Protein AF-A0A0F7GES6-F1 (afdb_monomer_lite)

Secondary structure (DSSP, 8-state):
------GGGTTSSHHHHHHHHHHHHHHHHHHHHHHHHHHHHHHHHHHHHHHHHHHHHHHHHHHHHHHHHHHTT-HHHHS-STTT--TT--SS-SSS-EETTEE-EE----TT--S----EEETTEEE-PEE------SSSPPPPHHHHHHHHHT--EEEEEEEEEEEP-SSS--PEEEEEEEEE-PPTT------EEEEEEPTT-----STT-PPEETTEE--S-PEEEEEEETTEEEEEEEPSS----EEEEEE-

Structure (mmCIF, N/CA/C/O backbone):
data_AF-A0A0F7GES6-F1
#
_entry.id   AF-A0A0F7GES6-F1
#
loop_
_atom_site.group_PDB
_atom_site.id
_atom_site.type_symbol
_atom_site.label_atom_id
_atom_site.label_alt_id
_atom_site.label_comp_id
_atom_site.label_asym_id
_atom_site.label_entity_id
_atom_site.label_seq_id
_atom_site.pdbx_PDB_ins_code
_atom_site.Cartn_x
_atom_site.Cartn_y
_atom_site.Cartn_z
_atom_site.occupancy
_atom_site.B_iso_or_equiv
_atom_site.auth_seq_id
_atom_site.auth_comp_id
_atom_site.auth_asym_id
_atom_site.auth_atom_id
_atom_site.pdbx_PDB_model_num
ATOM 1 N N . MET A 1 1 ? 32.774 53.745 -81.590 1.00 43.47 1 MET A N 1
ATOM 2 C CA . MET A 1 1 ? 33.835 53.408 -80.614 1.00 43.47 1 MET A CA 1
ATOM 3 C C . MET A 1 1 ? 33.497 52.037 -80.022 1.00 43.47 1 MET A C 1
ATOM 5 O O . MET A 1 1 ? 32.553 51.941 -79.252 1.00 43.47 1 MET A O 1
ATOM 9 N N . LYS A 1 2 ? 34.128 50.953 -80.502 1.00 50.88 2 LYS A N 1
ATOM 10 C CA . LYS A 1 2 ? 33.852 49.557 -80.094 1.00 50.88 2 LYS A CA 1
ATOM 11 C C . LYS A 1 2 ? 34.964 49.110 -79.141 1.00 50.88 2 LYS A C 1
ATOM 13 O O . LYS A 1 2 ? 36.100 48.967 -79.581 1.00 50.88 2 LYS A O 1
ATOM 18 N N . TYR A 1 3 ? 34.649 48.900 -77.865 1.00 58.22 3 TYR A N 1
ATOM 19 C CA . TYR A 1 3 ? 35.597 48.338 -76.902 1.00 58.22 3 TYR A CA 1
ATOM 20 C C . TYR A 1 3 ? 35.558 46.808 -76.978 1.00 58.22 3 TYR A C 1
ATOM 22 O O . TYR A 1 3 ? 34.556 46.175 -76.659 1.00 58.22 3 TYR A O 1
ATOM 30 N N . SER A 1 4 ? 36.658 46.227 -77.451 1.00 61.56 4 SER A N 1
ATOM 31 C CA . SER A 1 4 ? 36.921 44.788 -77.447 1.00 61.56 4 SER A CA 1
ATOM 32 C C . SER A 1 4 ? 37.444 44.380 -76.067 1.00 61.56 4 SER A C 1
ATOM 34 O O . SER A 1 4 ? 38.576 44.713 -75.721 1.00 61.56 4 SER A O 1
ATOM 36 N N . LEU A 1 5 ? 36.645 43.653 -75.283 1.00 64.06 5 LEU A N 1
ATOM 37 C CA . LEU A 1 5 ? 37.088 43.050 -74.021 1.00 64.06 5 LEU A CA 1
ATOM 38 C C . LEU A 1 5 ? 37.912 41.767 -74.285 1.00 64.06 5 LEU A C 1
ATOM 40 O O . LEU A 1 5 ? 37.519 40.949 -75.120 1.00 64.06 5 LEU A O 1
ATOM 44 N N . PRO A 1 6 ? 39.049 41.558 -73.593 1.00 62.09 6 PRO A N 1
ATOM 45 C CA . PRO A 1 6 ? 39.957 40.443 -73.859 1.00 62.09 6 PRO A CA 1
ATOM 46 C C . PRO A 1 6 ? 39.450 39.115 -73.262 1.00 62.09 6 PRO A C 1
ATOM 48 O O . PRO A 1 6 ? 39.423 38.917 -72.051 1.00 62.09 6 PRO A O 1
ATOM 51 N N . SER A 1 7 ? 39.143 38.142 -74.124 1.00 60.97 7 SER A N 1
ATOM 52 C CA . SER A 1 7 ? 38.638 36.789 -73.806 1.00 60.97 7 SER A CA 1
ATOM 53 C C . SER A 1 7 ? 39.665 35.820 -73.183 1.00 60.97 7 SER A C 1
ATOM 55 O O . SER A 1 7 ? 39.444 34.609 -73.126 1.00 60.97 7 SER A O 1
ATOM 57 N N . ARG A 1 8 ? 40.808 36.317 -72.693 1.00 56.31 8 ARG A N 1
ATOM 58 C CA . ARG A 1 8 ? 41.919 35.474 -72.202 1.00 56.31 8 ARG A CA 1
ATOM 59 C C . ARG A 1 8 ? 41.854 35.106 -70.714 1.00 56.31 8 ARG A C 1
ATOM 61 O O . ARG A 1 8 ? 42.647 34.277 -70.277 1.00 56.31 8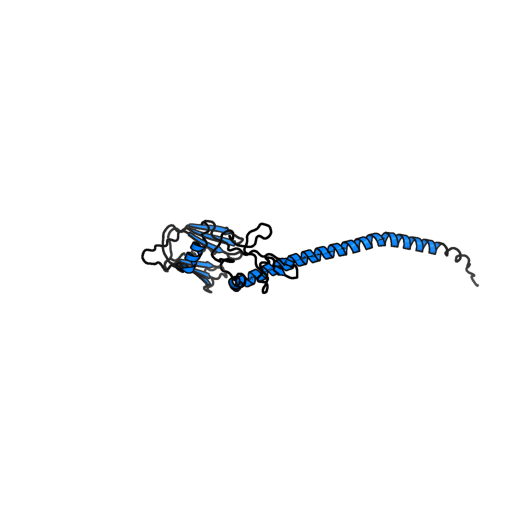 ARG A O 1
ATOM 68 N N . LEU A 1 9 ? 40.896 35.633 -69.950 1.00 56.38 9 LEU A N 1
ATOM 69 C CA . LEU A 1 9 ? 40.743 35.311 -68.520 1.00 56.38 9 LEU A CA 1
ATOM 70 C C . LEU A 1 9 ? 39.970 34.004 -68.237 1.00 56.38 9 LEU A C 1
ATOM 72 O O . LEU A 1 9 ? 40.106 33.444 -67.154 1.00 56.38 9 LEU A O 1
ATOM 76 N N . MET A 1 10 ? 39.232 33.444 -69.204 1.00 56.91 10 MET A N 1
ATOM 77 C CA . MET A 1 10 ? 38.361 32.274 -68.965 1.00 56.91 10 MET A CA 1
ATOM 78 C C . MET A 1 10 ? 39.063 30.902 -69.015 1.00 56.91 10 MET A C 1
ATOM 80 O O . MET A 1 10 ? 38.454 29.889 -68.680 1.00 56.91 10 MET A O 1
ATOM 84 N N . ARG A 1 11 ? 40.342 30.817 -69.415 1.00 56.59 11 ARG A N 1
ATOM 85 C CA . ARG A 1 11 ? 41.015 29.516 -69.643 1.00 56.59 11 ARG A CA 1
ATOM 86 C C . ARG A 1 11 ? 41.810 28.981 -68.439 1.00 56.59 11 ARG A C 1
ATOM 88 O O . ARG A 1 11 ? 42.298 27.858 -68.505 1.00 56.59 11 ARG A O 1
ATOM 95 N N . ARG A 1 12 ? 41.911 29.731 -67.330 1.00 55.62 12 ARG A N 1
ATOM 96 C CA . ARG A 1 12 ? 42.677 29.339 -66.121 1.00 55.62 12 ARG A CA 1
ATOM 97 C C . ARG A 1 12 ? 41.848 28.821 -64.932 1.00 55.62 12 ARG A C 1
ATOM 99 O O . ARG A 1 12 ? 42.436 28.378 -63.956 1.00 55.62 12 ARG A O 1
ATOM 106 N N . GLN A 1 13 ? 40.516 28.798 -65.012 1.00 64.62 13 GLN A N 1
ATOM 107 C CA . GLN A 1 13 ? 39.655 28.408 -63.876 1.00 64.62 13 GLN A CA 1
ATOM 108 C C . GLN A 1 13 ? 39.243 26.923 -63.848 1.00 64.62 13 GLN A C 1
ATOM 110 O O . GLN A 1 13 ? 38.745 26.442 -62.834 1.00 64.62 13 GLN A O 1
ATOM 115 N N . ARG A 1 14 ? 39.486 26.155 -64.921 1.00 63.06 14 ARG A N 1
ATOM 116 C CA . ARG A 1 14 ? 39.028 24.752 -65.009 1.00 63.06 14 ARG A CA 1
ATOM 117 C C . ARG A 1 14 ? 39.727 23.793 -64.032 1.00 63.06 14 ARG A C 1
ATOM 119 O O . ARG A 1 14 ? 39.159 22.758 -63.718 1.00 63.06 14 ARG A O 1
ATOM 126 N N . GLY A 1 15 ? 40.914 24.143 -63.524 1.00 76.06 15 GLY A N 1
ATOM 127 C CA . GLY A 1 15 ? 41.628 23.336 -62.523 1.00 76.06 15 GLY A CA 1
ATOM 128 C C . GLY A 1 15 ? 41.192 23.590 -61.075 1.00 76.06 15 GLY A C 1
ATOM 129 O O . GLY A 1 15 ? 41.232 22.677 -60.258 1.00 76.06 15 GLY A O 1
ATOM 130 N N . GLN A 1 16 ? 40.733 24.805 -60.752 1.00 83.44 16 GLN A N 1
ATOM 131 C CA . GLN A 1 16 ? 40.357 25.163 -59.378 1.00 83.44 16 GLN A CA 1
ATOM 132 C C . GLN A 1 16 ? 39.031 24.525 -58.949 1.00 83.44 16 GLN A C 1
ATOM 134 O O . GLN A 1 16 ? 38.910 24.110 -57.802 1.00 83.44 16 GLN A O 1
ATOM 139 N N . ALA A 1 17 ? 38.080 24.360 -59.874 1.00 86.81 17 ALA A N 1
ATOM 140 C CA . ALA A 1 17 ? 36.797 23.717 -59.582 1.00 86.81 17 ALA A CA 1
ATOM 141 C C . ALA A 1 17 ? 36.959 22.268 -59.083 1.00 86.81 17 ALA A C 1
ATOM 143 O O . ALA A 1 17 ? 36.283 21.864 -58.139 1.00 86.81 17 ALA A O 1
ATOM 144 N N . LEU A 1 18 ? 37.895 21.508 -59.666 1.00 89.00 18 LEU A N 1
ATOM 145 C CA . LEU A 1 18 ? 38.179 20.132 -59.248 1.00 89.00 18 LEU A CA 1
ATOM 146 C C . LEU A 1 18 ? 38.718 20.080 -57.811 1.00 89.00 18 LEU A C 1
ATOM 148 O O . LEU A 1 18 ? 38.286 19.249 -57.017 1.00 89.00 18 LEU A O 1
ATOM 152 N N . ILE A 1 19 ? 39.630 20.995 -57.471 1.00 91.81 19 ILE A N 1
ATOM 153 C CA . ILE A 1 19 ? 40.224 21.079 -56.131 1.00 91.81 19 ILE A CA 1
ATOM 154 C C . ILE A 1 19 ? 39.153 21.453 -55.098 1.00 91.81 19 ILE A C 1
ATOM 156 O O . ILE A 1 19 ? 39.088 20.828 -54.042 1.00 91.81 19 ILE A O 1
ATOM 160 N N . SER A 1 20 ? 38.271 22.410 -55.405 1.00 93.06 20 SER A N 1
ATOM 161 C CA . SER A 1 20 ? 37.169 22.785 -54.511 1.00 93.06 20 SER A CA 1
ATOM 162 C C . SER A 1 20 ? 36.220 21.616 -54.240 1.00 93.06 20 SER A C 1
ATOM 164 O O . SER A 1 20 ? 35.877 21.373 -53.087 1.00 93.06 20 SER A O 1
ATOM 166 N N . ILE A 1 21 ? 35.843 20.852 -55.272 1.00 96.06 21 ILE A N 1
ATOM 167 C CA . ILE A 1 21 ? 34.984 19.667 -55.118 1.00 96.06 21 ILE A CA 1
ATOM 168 C C . ILE A 1 21 ? 35.660 18.615 -54.232 1.00 96.06 21 ILE A C 1
ATOM 170 O O . ILE A 1 21 ? 35.016 18.061 -53.345 1.00 96.06 21 ILE A O 1
ATOM 174 N N . LEU A 1 22 ? 36.960 18.373 -54.422 1.00 96.00 22 LEU A N 1
ATOM 175 C CA . LEU A 1 22 ? 37.705 17.404 -53.618 1.00 96.00 22 LEU A CA 1
ATOM 176 C C . LEU A 1 22 ? 37.731 17.796 -52.132 1.00 96.00 22 LEU A C 1
ATOM 178 O O . LEU A 1 22 ? 37.530 16.945 -51.270 1.00 96.00 22 LEU A O 1
ATOM 182 N N . VAL A 1 23 ? 37.923 19.085 -51.834 1.00 96.62 23 VAL A N 1
ATOM 183 C CA . VAL A 1 23 ? 37.884 19.608 -50.459 1.00 96.62 23 VAL A CA 1
ATOM 184 C C . VAL A 1 23 ? 36.488 19.457 -49.854 1.00 96.62 23 VAL A C 1
ATOM 186 O O . VAL A 1 23 ? 36.374 19.010 -48.716 1.00 96.62 23 VAL A O 1
ATOM 189 N N . PHE A 1 24 ? 35.422 19.754 -50.602 1.00 96.69 24 PHE A N 1
ATOM 190 C CA . PHE A 1 24 ? 34.052 19.548 -50.118 1.00 96.69 24 PHE A CA 1
ATOM 191 C C . PHE A 1 24 ? 33.739 18.075 -49.845 1.00 96.69 24 PHE A C 1
ATOM 193 O O . PHE A 1 24 ? 33.116 17.774 -48.830 1.00 96.69 24 PHE A O 1
ATOM 200 N N . ILE A 1 25 ? 34.204 17.156 -50.694 1.00 97.00 25 ILE A N 1
ATOM 201 C CA . ILE A 1 25 ? 34.055 15.712 -50.464 1.00 97.00 25 ILE A CA 1
ATOM 202 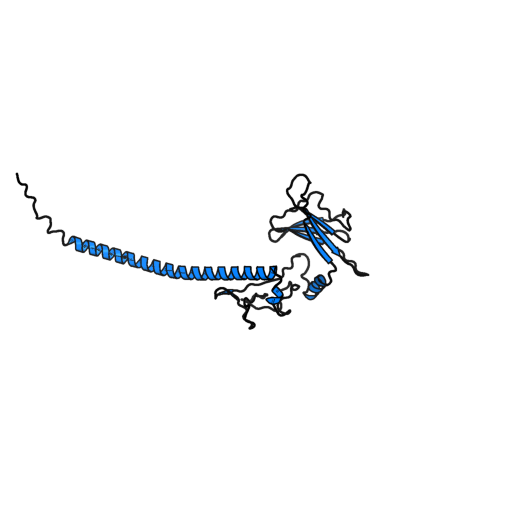C C . ILE A 1 25 ? 34.841 15.283 -49.220 1.00 97.00 25 ILE A C 1
ATOM 204 O O . ILE A 1 25 ? 34.308 14.546 -48.394 1.00 97.00 25 ILE A O 1
ATOM 208 N N . ALA A 1 26 ? 36.074 15.769 -49.049 1.00 96.88 26 ALA A N 1
ATOM 209 C CA . ALA A 1 26 ? 36.892 15.459 -47.878 1.00 96.88 26 ALA A CA 1
ATOM 210 C C . ALA A 1 26 ? 36.239 15.959 -46.579 1.00 96.88 26 ALA A C 1
ATOM 212 O O . ALA A 1 26 ? 36.132 15.204 -45.615 1.00 96.88 26 ALA A O 1
ATOM 213 N N . ILE A 1 27 ? 35.732 17.195 -46.566 1.00 97.56 27 ILE A N 1
ATOM 214 C CA . ILE A 1 27 ? 34.995 17.755 -45.423 1.00 97.56 27 ILE A CA 1
ATOM 215 C C . ILE A 1 27 ? 33.708 16.961 -45.175 1.00 97.56 27 ILE A C 1
ATOM 217 O O . ILE A 1 27 ? 33.417 16.608 -44.035 1.00 97.56 27 ILE A O 1
ATOM 221 N N . GLY A 1 28 ? 32.966 16.628 -46.234 1.00 96.81 28 GLY A N 1
ATOM 222 C CA . GLY A 1 28 ? 31.763 15.805 -46.149 1.00 96.81 28 GLY A CA 1
ATOM 223 C C . GLY A 1 28 ? 32.040 14.449 -45.503 1.00 96.81 28 GLY A C 1
ATOM 224 O O . GLY A 1 28 ? 31.332 14.068 -44.580 1.00 96.81 28 GLY A O 1
ATOM 225 N N . ALA A 1 29 ? 33.106 13.756 -45.910 1.00 96.31 29 ALA A N 1
ATOM 226 C CA . ALA A 1 29 ? 33.500 12.468 -45.335 1.00 96.31 29 ALA A CA 1
ATOM 227 C C . ALA A 1 29 ? 33.924 12.578 -43.857 1.00 96.31 29 ALA A C 1
ATOM 229 O O . ALA A 1 29 ? 33.566 11.721 -43.042 1.00 96.31 29 ALA A O 1
ATOM 230 N N . ILE A 1 30 ? 34.636 13.654 -43.498 1.00 97.38 30 ILE A N 1
ATOM 231 C CA . ILE A 1 30 ? 35.042 13.934 -42.113 1.00 97.38 30 ILE A CA 1
ATOM 232 C C . ILE A 1 30 ? 33.819 14.195 -41.222 1.00 97.38 30 ILE A C 1
ATOM 234 O O . ILE A 1 30 ? 33.806 13.743 -40.081 1.00 97.38 30 ILE A O 1
ATOM 238 N N . ILE A 1 31 ? 32.782 14.873 -41.728 1.00 97.69 31 ILE A N 1
ATOM 239 C CA . ILE A 1 31 ? 31.554 15.177 -40.970 1.00 97.69 31 ILE A CA 1
ATOM 240 C C . ILE A 1 31 ? 30.581 13.987 -40.946 1.00 97.69 31 ILE A C 1
ATOM 242 O O . ILE A 1 31 ? 29.907 13.767 -39.942 1.00 97.69 31 ILE A O 1
ATOM 246 N N . LEU A 1 32 ? 30.508 13.188 -42.015 1.00 96.75 32 LEU A N 1
ATOM 247 C CA . LEU A 1 32 ? 29.562 12.071 -42.116 1.00 96.75 32 LEU A CA 1
ATOM 248 C C . LEU A 1 32 ? 29.807 11.012 -41.032 1.00 96.75 32 LEU A C 1
ATOM 250 O O . LEU A 1 32 ? 28.863 10.491 -40.442 1.00 96.75 32 LEU A O 1
ATOM 254 N N . THR A 1 33 ? 31.077 10.721 -40.750 1.00 95.44 33 THR A N 1
ATOM 255 C CA . THR A 1 33 ? 31.481 9.687 -39.787 1.00 95.44 33 THR A CA 1
ATOM 256 C C . THR A 1 33 ? 30.958 9.957 -38.362 1.00 95.44 33 THR A C 1
ATOM 258 O O . THR A 1 33 ? 30.272 9.092 -37.814 1.00 95.44 33 THR A O 1
ATOM 261 N N . PRO A 1 34 ? 31.195 11.131 -37.736 1.00 95.25 34 PRO A N 1
ATOM 262 C CA . PRO A 1 34 ? 30.644 11.425 -36.414 1.00 95.25 34 PRO A CA 1
ATOM 263 C C . PRO A 1 34 ? 29.112 11.532 -36.409 1.00 95.25 34 PRO A C 1
ATOM 265 O O . PRO A 1 34 ? 28.502 11.149 -35.415 1.00 95.25 34 PRO A O 1
ATOM 268 N N . VAL A 1 35 ? 28.474 11.983 -37.499 1.00 96.88 35 VAL A N 1
ATOM 269 C CA . VAL A 1 35 ? 27.000 12.041 -37.595 1.00 96.88 35 VAL A CA 1
ATOM 270 C C . VAL A 1 35 ? 26.387 10.640 -37.602 1.00 96.88 35 VAL A C 1
ATOM 272 O O . VAL A 1 35 ? 25.435 10.389 -36.867 1.00 96.88 35 VAL A O 1
ATOM 275 N N . LEU A 1 36 ? 26.952 9.705 -38.369 1.00 95.81 36 LEU A N 1
ATOM 276 C CA . LEU A 1 36 ? 26.512 8.305 -38.377 1.00 95.81 36 LEU A CA 1
ATOM 277 C C . LEU A 1 36 ? 26.690 7.647 -37.004 1.00 95.81 36 LEU A C 1
ATOM 279 O O . LEU A 1 36 ? 25.777 6.975 -36.528 1.00 95.81 36 LEU A O 1
ATOM 283 N N . ASN A 1 37 ? 27.819 7.899 -36.333 1.00 94.81 37 ASN A N 1
ATOM 284 C CA . ASN A 1 37 ? 28.048 7.410 -34.970 1.00 94.81 37 ASN A CA 1
ATOM 285 C C . ASN A 1 37 ? 27.044 7.998 -33.966 1.00 94.81 37 ASN A C 1
ATOM 287 O O . ASN A 1 37 ? 26.570 7.289 -33.076 1.00 94.81 37 ASN A O 1
ATOM 291 N N . TYR A 1 38 ? 26.689 9.277 -34.115 1.00 96.31 38 TYR A N 1
ATOM 292 C CA . TYR A 1 38 ? 25.684 9.921 -33.274 1.00 96.31 38 TYR A CA 1
ATOM 293 C C . TYR A 1 38 ? 24.291 9.318 -33.494 1.00 96.31 38 TYR A C 1
ATOM 295 O O . TYR A 1 38 ? 23.613 8.997 -32.520 1.00 96.31 38 TYR A O 1
ATOM 303 N N . ILE A 1 39 ? 23.891 9.077 -34.750 1.00 96.00 39 ILE A N 1
ATOM 304 C CA . ILE A 1 39 ? 22.618 8.414 -35.076 1.00 96.00 39 ILE A CA 1
ATOM 305 C C . ILE A 1 39 ? 22.581 7.004 -34.477 1.00 96.00 39 ILE A C 1
ATOM 307 O O . ILE A 1 39 ? 21.614 6.662 -33.798 1.00 96.00 39 ILE A O 1
ATOM 311 N N . GLY A 1 40 ? 23.644 6.213 -34.652 1.00 93.75 40 GLY A N 1
ATOM 312 C CA . GLY A 1 40 ? 23.732 4.872 -34.068 1.00 93.75 40 GLY A CA 1
ATOM 313 C C . GLY A 1 40 ? 23.581 4.887 -32.545 1.00 93.75 40 GLY A C 1
ATOM 314 O O . GLY A 1 40 ? 22.790 4.129 -31.991 1.00 93.75 40 GLY A O 1
ATOM 315 N N . THR A 1 41 ? 24.259 5.821 -31.873 1.00 93.81 41 THR A N 1
ATOM 316 C CA . THR A 1 41 ? 24.128 5.999 -30.419 1.00 93.81 41 THR A CA 1
ATOM 317 C C . THR A 1 41 ? 22.708 6.419 -30.033 1.00 93.81 41 THR A C 1
ATOM 319 O O . THR A 1 41 ? 22.160 5.886 -29.074 1.00 93.81 41 THR A O 1
ATOM 322 N N . SER A 1 42 ? 22.078 7.327 -30.787 1.00 92.94 42 SER A N 1
ATOM 323 C CA . SER A 1 42 ? 20.715 7.793 -30.500 1.00 92.94 42 SER A CA 1
ATOM 324 C C . SER A 1 42 ? 19.663 6.686 -30.613 1.00 92.94 42 SER A C 1
ATOM 326 O O . SER A 1 42 ? 18.722 6.674 -29.825 1.00 92.94 42 SER A O 1
ATOM 328 N N . LEU A 1 43 ? 19.846 5.728 -31.531 1.00 94.00 43 LEU A N 1
ATOM 329 C CA . LEU A 1 43 ? 18.953 4.577 -31.678 1.00 94.00 43 LEU A CA 1
ATOM 330 C C . LEU A 1 43 ? 19.078 3.614 -30.493 1.00 94.00 43 LEU A C 1
ATOM 332 O O . LEU A 1 43 ? 18.065 3.250 -29.905 1.00 94.00 43 LEU A O 1
ATOM 336 N N . ILE A 1 44 ? 20.311 3.276 -30.096 1.00 92.88 44 ILE A N 1
ATOM 337 C CA . ILE A 1 44 ? 20.570 2.411 -28.931 1.00 92.88 44 ILE A CA 1
ATOM 338 C C . ILE A 1 44 ? 20.017 3.055 -27.656 1.00 92.88 44 ILE A C 1
ATOM 340 O O . ILE A 1 44 ? 19.359 2.408 -26.847 1.00 92.88 44 ILE A O 1
ATOM 344 N N . VAL A 1 45 ? 20.267 4.354 -27.477 1.00 93.94 45 VAL A N 1
ATOM 345 C CA . VAL A 1 45 ? 19.762 5.106 -26.327 1.00 93.94 45 VAL A CA 1
ATOM 346 C C . VAL A 1 45 ? 18.231 5.155 -26.338 1.00 93.94 45 VAL A C 1
ATOM 348 O O . VAL A 1 45 ? 17.620 4.977 -25.287 1.00 93.94 45 VAL A O 1
ATOM 351 N N . GLY A 1 46 ? 17.607 5.340 -27.505 1.00 92.81 46 GLY A N 1
ATOM 352 C CA . GLY A 1 46 ? 16.152 5.320 -27.658 1.00 92.81 46 GLY A CA 1
ATOM 353 C C . GLY A 1 46 ? 15.520 3.997 -27.224 1.00 92.81 46 GLY A C 1
ATOM 354 O O . GLY A 1 46 ? 14.546 4.017 -26.476 1.00 92.81 46 GLY A O 1
ATOM 355 N N . GLU A 1 47 ? 16.104 2.863 -27.617 1.00 92.25 47 GLU A N 1
ATOM 356 C CA . GLU A 1 47 ? 15.630 1.528 -27.226 1.00 92.25 47 GLU A CA 1
ATOM 357 C C . GLU A 1 47 ? 15.713 1.311 -25.707 1.00 92.25 47 GLU A C 1
ATOM 359 O O . GLU A 1 47 ? 14.735 0.900 -25.085 1.00 92.25 47 GLU A O 1
ATOM 364 N N . VAL A 1 48 ? 16.838 1.679 -25.083 1.00 91.56 48 VAL A N 1
ATOM 365 C CA . VAL A 1 48 ? 17.010 1.576 -23.622 1.00 91.56 48 VAL A CA 1
ATOM 366 C C . VAL A 1 48 ? 16.017 2.471 -22.878 1.00 91.56 48 VAL A C 1
ATOM 368 O O . VAL A 1 48 ? 15.470 2.069 -21.850 1.00 91.56 48 VAL A O 1
ATOM 371 N N . PHE A 1 49 ? 15.766 3.684 -23.379 1.00 92.44 49 PHE A N 1
ATOM 372 C CA . PHE A 1 49 ? 14.756 4.560 -22.791 1.00 92.44 49 PHE A CA 1
ATOM 373 C C . PHE A 1 49 ? 13.354 3.981 -22.932 1.00 92.44 49 PHE A C 1
ATOM 375 O O . PHE A 1 49 ? 12.599 4.040 -21.964 1.00 92.44 49 PHE A O 1
ATOM 382 N N . GLN A 1 50 ? 13.009 3.413 -24.088 1.00 88.75 50 GLN A N 1
ATOM 383 C CA . GLN A 1 50 ? 11.709 2.786 -24.295 1.00 88.75 50 GLN A CA 1
ATOM 384 C C . GLN A 1 50 ? 11.519 1.602 -23.345 1.00 88.75 50 GLN A C 1
ATOM 386 O O . GLN A 1 50 ? 10.530 1.568 -22.625 1.00 88.75 50 GLN A O 1
ATOM 391 N N . GLU A 1 51 ? 12.508 0.713 -23.237 1.00 89.44 51 GLU A N 1
ATOM 392 C CA . GLU A 1 51 ? 12.459 -0.416 -22.306 1.00 89.44 51 GLU A CA 1
ATOM 393 C C . GLU A 1 51 ? 12.266 0.041 -20.853 1.00 89.44 51 GLU A C 1
ATOM 395 O O . GLU A 1 51 ? 11.393 -0.466 -20.151 1.00 89.44 51 GLU A O 1
ATOM 400 N N . LYS A 1 52 ? 13.040 1.033 -20.394 1.00 87.94 52 LYS A N 1
ATOM 401 C CA . LYS A 1 52 ? 12.888 1.563 -19.031 1.00 87.94 52 LYS A CA 1
ATOM 402 C C . LYS A 1 52 ? 11.531 2.217 -18.815 1.00 87.94 52 LYS A C 1
ATOM 404 O O . LYS A 1 52 ? 10.960 2.101 -17.735 1.00 87.94 52 LYS A O 1
ATOM 409 N N . THR A 1 53 ? 11.032 2.912 -19.827 1.00 89.12 53 THR A N 1
ATOM 410 C CA . THR A 1 53 ? 9.719 3.551 -19.785 1.00 89.12 53 THR A CA 1
ATOM 411 C C . THR A 1 53 ? 8.618 2.498 -19.664 1.00 89.12 53 THR A C 1
ATOM 413 O O . THR A 1 53 ? 7.755 2.625 -18.798 1.00 89.12 53 THR A O 1
ATOM 416 N N . ASP A 1 54 ? 8.694 1.426 -20.451 1.00 86.38 54 ASP A N 1
ATOM 417 C CA . ASP A 1 54 ? 7.746 0.311 -20.418 1.00 86.38 54 ASP A CA 1
ATOM 418 C C . ASP A 1 54 ? 7.789 -0.438 -19.077 1.00 86.38 54 ASP A C 1
ATOM 420 O O . ASP A 1 54 ? 6.735 -0.771 -18.529 1.00 86.38 54 ASP A O 1
ATOM 424 N N . ASP A 1 55 ? 8.981 -0.638 -18.499 1.00 82.56 55 ASP A N 1
ATOM 425 C CA . ASP A 1 55 ? 9.149 -1.215 -17.158 1.00 82.56 55 ASP A CA 1
ATOM 426 C C . ASP A 1 55 ? 8.408 -0.372 -16.096 1.00 82.56 55 ASP A C 1
ATOM 428 O O . ASP A 1 55 ? 7.664 -0.917 -15.275 1.00 82.56 55 ASP A O 1
ATOM 432 N N . TYR A 1 56 ? 8.571 0.960 -16.119 1.00 86.62 56 TYR A N 1
ATOM 433 C CA . TYR A 1 56 ? 7.890 1.861 -15.180 1.00 86.62 56 TYR A CA 1
ATOM 434 C C . TYR A 1 56 ? 6.374 1.873 -15.379 1.00 86.62 56 TYR A C 1
ATOM 436 O O . TYR A 1 56 ? 5.634 1.748 -14.404 1.00 86.62 56 TYR A O 1
ATOM 444 N N . TYR A 1 57 ? 5.903 1.956 -16.626 1.00 88.06 57 TYR A N 1
ATOM 445 C CA . TYR A 1 57 ? 4.470 1.915 -16.919 1.00 88.06 57 TYR A CA 1
ATOM 446 C C . TYR A 1 57 ? 3.824 0.610 -16.459 1.00 88.06 57 TYR A C 1
ATOM 448 O O . TYR A 1 57 ? 2.727 0.626 -15.901 1.00 88.06 57 TYR A O 1
ATOM 456 N N . SER A 1 58 ? 4.508 -0.515 -16.659 1.00 81.62 58 SER A N 1
ATOM 457 C CA . SER A 1 58 ? 4.011 -1.826 -16.245 1.00 81.62 58 SER A CA 1
ATOM 458 C C . SER A 1 58 ? 3.959 -1.936 -14.717 1.00 81.62 58 SER A C 1
ATOM 460 O O . SER A 1 58 ? 2.965 -2.413 -14.164 1.00 81.62 58 SER A O 1
ATOM 462 N N . ALA A 1 59 ? 4.980 -1.431 -14.014 1.00 80.38 59 ALA A N 1
ATOM 463 C CA . ALA A 1 59 ? 5.000 -1.388 -12.552 1.00 80.38 59 ALA A CA 1
ATOM 464 C C . ALA A 1 59 ? 3.850 -0.545 -11.972 1.00 80.38 59 ALA A C 1
ATOM 466 O O . ALA A 1 59 ? 3.133 -1.014 -11.083 1.00 80.38 59 ALA A O 1
ATOM 467 N N . ASP A 1 60 ? 3.635 0.660 -12.504 1.00 84.75 60 ASP A N 1
ATOM 468 C CA . ASP A 1 60 ? 2.562 1.554 -12.061 1.00 84.75 60 ASP A CA 1
ATOM 469 C C . ASP A 1 60 ? 1.176 0.969 -12.359 1.00 84.75 60 ASP A C 1
ATOM 471 O O . ASP A 1 60 ? 0.293 0.994 -11.497 1.00 84.75 60 ASP A O 1
ATOM 475 N N . ALA A 1 61 ? 0.988 0.371 -13.539 1.00 81.44 61 ALA A N 1
ATOM 476 C CA . ALA A 1 61 ? -0.252 -0.313 -13.897 1.00 81.44 61 ALA A CA 1
ATOM 477 C C . ALA A 1 61 ? -0.577 -1.456 -12.921 1.00 81.44 61 ALA A C 1
ATOM 479 O O . ALA A 1 61 ? -1.719 -1.576 -12.473 1.00 81.44 61 ALA A O 1
ATOM 480 N N . GLY A 1 62 ? 0.429 -2.240 -12.518 1.00 80.56 62 GLY A N 1
ATOM 481 C CA . GLY A 1 62 ? 0.259 -3.276 -11.501 1.00 80.56 62 GLY A CA 1
ATOM 482 C C . GLY A 1 62 ? -0.189 -2.710 -10.149 1.00 80.56 62 GLY A C 1
ATOM 483 O O . GLY A 1 62 ? -1.072 -3.278 -9.503 1.00 80.56 62 GLY A O 1
ATOM 484 N N . ILE A 1 63 ? 0.394 -1.589 -9.707 1.00 81.50 63 ILE A N 1
ATOM 485 C CA . ILE A 1 63 ? 0.009 -0.934 -8.445 1.00 81.50 63 ILE A CA 1
ATOM 486 C C . ILE A 1 63 ? -1.445 -0.455 -8.508 1.00 81.50 63 ILE A C 1
ATOM 488 O O . ILE A 1 63 ? -2.202 -0.665 -7.557 1.00 81.50 63 ILE A O 1
ATOM 492 N N . VAL A 1 64 ? -1.843 0.173 -9.616 1.00 83.38 64 VAL A N 1
ATOM 493 C CA . VAL A 1 64 ? -3.205 0.689 -9.807 1.00 83.38 64 VAL A CA 1
ATOM 494 C C . VAL A 1 64 ? -4.231 -0.445 -9.836 1.00 83.38 64 VAL A C 1
ATOM 496 O O . VAL A 1 64 ? -5.276 -0.322 -9.193 1.00 83.38 64 VAL A O 1
ATOM 499 N N . ASP A 1 65 ? -3.933 -1.560 -10.508 1.00 80.38 65 ASP A N 1
ATOM 500 C CA . ASP A 1 65 ? -4.812 -2.735 -10.512 1.00 80.38 65 ASP A CA 1
ATOM 501 C C . ASP A 1 65 ? -4.953 -3.330 -9.104 1.00 80.38 65 ASP A C 1
ATOM 503 O O . ASP A 1 65 ? -6.066 -3.500 -8.603 1.00 80.38 65 ASP A O 1
ATOM 507 N N . ALA A 1 66 ? -3.838 -3.527 -8.392 1.00 80.38 66 ALA A N 1
ATOM 508 C CA . ALA A 1 66 ? -3.870 -4.000 -7.009 1.00 80.38 66 ALA A CA 1
ATOM 509 C C . ALA A 1 66 ? -4.702 -3.071 -6.106 1.00 80.38 66 ALA A C 1
ATOM 511 O O . ALA A 1 66 ? -5.524 -3.538 -5.313 1.00 80.38 66 ALA A O 1
ATOM 512 N N . GLN A 1 67 ? -4.550 -1.751 -6.256 1.00 83.44 67 GLN A N 1
ATOM 513 C CA . GLN A 1 67 ? -5.351 -0.772 -5.524 1.00 83.44 67 GLN A CA 1
ATOM 514 C C . GLN A 1 67 ? -6.844 -0.892 -5.860 1.00 83.44 67 GLN A C 1
ATOM 516 O O . GLN A 1 67 ? -7.686 -0.783 -4.965 1.00 83.44 67 GLN A O 1
ATOM 521 N N . TRP A 1 68 ? -7.190 -1.105 -7.129 1.00 84.94 68 TRP A N 1
ATOM 522 C CA . TRP A 1 68 ? -8.573 -1.278 -7.560 1.00 84.94 68 TRP A CA 1
ATOM 523 C C . TRP A 1 68 ? -9.207 -2.537 -6.955 1.00 84.94 68 TRP A C 1
ATOM 525 O O . TRP A 1 68 ? -10.332 -2.473 -6.459 1.00 84.94 68 TRP A O 1
ATOM 535 N N . GLN A 1 69 ? -8.485 -3.654 -6.905 1.00 82.31 69 GLN A N 1
ATOM 536 C CA . GLN A 1 69 ? -8.994 -4.903 -6.326 1.00 82.31 69 GLN A CA 1
ATOM 537 C C . GLN A 1 69 ? -9.208 -4.798 -4.815 1.00 82.31 69 GLN A C 1
ATOM 539 O O . GLN A 1 69 ? -10.212 -5.297 -4.310 1.00 82.31 69 GLN A O 1
ATOM 544 N N . ILE A 1 70 ? -8.307 -4.102 -4.107 1.00 82.69 70 ILE A N 1
ATOM 545 C CA . ILE A 1 70 ? -8.468 -3.792 -2.677 1.00 82.69 70 ILE A CA 1
ATOM 546 C C . ILE A 1 70 ? -9.728 -2.945 -2.463 1.00 82.69 70 ILE A C 1
ATOM 548 O O . ILE A 1 70 ? -10.542 -3.259 -1.600 1.00 82.69 70 ILE A O 1
ATOM 552 N N . LYS A 1 71 ? -9.925 -1.891 -3.268 1.00 84.81 71 LYS A N 1
ATOM 553 C CA . LYS A 1 71 ? -11.088 -0.992 -3.148 1.00 84.81 71 LYS A CA 1
ATOM 554 C C . LYS A 1 71 ? -12.429 -1.684 -3.393 1.00 84.81 71 LYS A C 1
ATOM 556 O O . LYS A 1 71 ? -13.430 -1.239 -2.845 1.00 84.81 71 LYS A O 1
ATOM 561 N N . ASN A 1 72 ? -12.455 -2.724 -4.222 1.00 84.31 72 ASN A N 1
ATOM 562 C CA . ASN A 1 72 ? -13.676 -3.444 -4.590 1.00 84.31 72 ASN A CA 1
ATOM 563 C C . ASN A 1 72 ? -13.846 -4.775 -3.835 1.00 84.31 72 ASN A C 1
ATOM 565 O O . ASN A 1 72 ? -14.654 -5.597 -4.258 1.00 84.31 72 ASN A O 1
ATOM 569 N N . ASP A 1 73 ? -13.077 -5.007 -2.763 1.00 83.25 73 ASP A N 1
ATOM 570 C CA . ASP A 1 73 ? -13.125 -6.232 -1.948 1.00 83.25 73 ASP A CA 1
ATOM 571 C C . ASP A 1 73 ? -12.983 -7.535 -2.769 1.00 83.25 73 ASP A C 1
ATOM 573 O O . ASP A 1 73 ? -13.600 -8.568 -2.516 1.00 83.25 73 ASP A O 1
ATOM 577 N N . ARG A 1 74 ? -12.153 -7.490 -3.819 1.00 81.12 74 ARG A N 1
ATOM 578 C CA . ARG A 1 74 ? -11.936 -8.614 -4.748 1.00 81.12 74 ARG A CA 1
ATOM 579 C C . ARG A 1 74 ? -10.705 -9.450 -4.412 1.00 81.12 74 ARG A C 1
ATOM 581 O O . ARG A 1 74 ? -10.328 -10.335 -5.181 1.00 81.12 74 ARG A O 1
ATOM 588 N N . LEU A 1 75 ? -10.078 -9.210 -3.261 1.00 78.12 75 LEU A N 1
ATOM 589 C CA . LEU A 1 75 ? -8.887 -9.948 -2.832 1.00 78.12 75 LEU A CA 1
ATOM 590 C C . LEU A 1 75 ? -9.159 -11.450 -2.689 1.00 78.12 75 LEU A C 1
ATOM 592 O O . LEU A 1 75 ? -8.286 -12.251 -2.994 1.00 78.12 75 LEU A O 1
ATOM 596 N N . SER A 1 76 ? -10.380 -11.839 -2.322 1.00 74.12 76 SER A N 1
ATOM 597 C CA . SER A 1 76 ? -10.813 -13.242 -2.265 1.00 74.12 76 SER A CA 1
ATOM 598 C C . SER A 1 76 ? -10.839 -13.934 -3.635 1.00 74.12 76 SER A C 1
ATOM 600 O O . SER A 1 76 ? -10.643 -15.141 -3.715 1.00 74.12 76 SER A O 1
ATOM 602 N N . ILE A 1 77 ? -11.048 -13.183 -4.720 1.00 74.50 77 ILE A N 1
ATOM 603 C CA . ILE A 1 77 ? -11.050 -13.703 -6.097 1.00 74.50 77 ILE A CA 1
ATOM 604 C C . ILE A 1 77 ? -9.613 -13.860 -6.600 1.00 74.50 77 ILE A C 1
ATOM 606 O O . ILE A 1 77 ? -9.282 -14.854 -7.241 1.00 74.50 77 ILE A O 1
ATOM 610 N N . VAL A 1 78 ? -8.765 -12.877 -6.292 1.00 70.81 78 VAL A N 1
ATOM 611 C CA . VAL A 1 78 ? -7.342 -12.852 -6.664 1.00 70.81 78 VAL A CA 1
ATOM 612 C C . VAL A 1 78 ? -6.541 -13.894 -5.875 1.00 70.81 78 VAL A C 1
ATOM 614 O O . VAL A 1 78 ? -5.621 -14.515 -6.405 1.00 70.81 78 VAL A O 1
ATOM 617 N N . PHE A 1 79 ? -6.917 -14.124 -4.617 1.00 73.25 79 PHE A N 1
ATOM 618 C CA . PHE A 1 79 ? -6.322 -15.107 -3.716 1.00 73.25 79 PHE A CA 1
ATOM 619 C C . PHE A 1 79 ? -7.372 -16.170 -3.340 1.00 73.25 79 PHE A C 1
ATOM 621 O O . PHE A 1 79 ? -7.851 -16.194 -2.207 1.00 73.25 79 PHE A O 1
ATOM 628 N N . PRO A 1 80 ? -7.739 -17.070 -4.275 1.00 62.06 80 PRO A N 1
ATOM 629 C CA . PRO A 1 80 ? -8.906 -17.952 -4.156 1.00 62.06 80 PRO A CA 1
ATOM 630 C C . PRO A 1 80 ? -8.798 -19.020 -3.066 1.00 62.06 80 PRO A C 1
ATOM 632 O O . PRO A 1 80 ? -9.775 -19.710 -2.781 1.00 62.06 80 PRO A O 1
ATOM 635 N N . SER A 1 81 ? -7.625 -19.191 -2.455 1.00 62.88 81 SER A N 1
ATOM 636 C CA . SER A 1 81 ? -7.449 -20.105 -1.334 1.00 62.88 81 SER A CA 1
ATOM 637 C C . SER A 1 81 ? -7.168 -19.319 -0.049 1.00 62.88 81 SER A C 1
ATOM 639 O O . SER A 1 81 ? -6.276 -18.468 -0.036 1.00 62.88 81 SER A O 1
ATOM 641 N N . PRO A 1 82 ? -7.867 -19.628 1.061 1.00 57.22 82 PRO A N 1
ATOM 642 C CA . PRO A 1 82 ? -7.719 -18.931 2.344 1.00 57.22 82 PRO A CA 1
ATOM 643 C C . PRO A 1 82 ? -6.315 -19.059 2.958 1.00 57.22 82 PRO A C 1
ATOM 645 O O . PRO A 1 82 ? -5.975 -18.342 3.895 1.00 57.22 82 PRO A O 1
ATOM 648 N N . ASN A 1 83 ? -5.470 -19.938 2.410 1.00 61.22 83 ASN A N 1
ATOM 649 C CA . ASN A 1 83 ? -4.064 -20.055 2.795 1.00 61.22 83 ASN A CA 1
ATOM 650 C C . ASN A 1 83 ? -3.162 -18.977 2.155 1.00 61.22 83 ASN A C 1
ATOM 652 O O . ASN A 1 83 ? -2.001 -18.859 2.543 1.00 61.22 83 ASN A O 1
ATOM 656 N N . TYR A 1 84 ? -3.664 -18.214 1.175 1.00 66.56 84 TYR A N 1
ATOM 657 C CA . TYR A 1 84 ? -2.874 -17.280 0.361 1.00 66.56 84 TYR A CA 1
ATOM 658 C C . TYR A 1 84 ? -2.930 -15.852 0.903 1.00 66.56 84 TYR A C 1
ATOM 660 O O . TYR A 1 84 ? -1.900 -15.189 0.983 1.00 66.56 84 TYR A O 1
ATOM 668 N N . TYR A 1 85 ? -4.119 -15.394 1.295 1.00 73.69 85 TYR A N 1
ATOM 669 C CA . TYR A 1 85 ? -4.353 -14.067 1.855 1.00 73.69 85 TYR A CA 1
ATOM 670 C C . TYR A 1 85 ? -5.196 -14.201 3.120 1.00 73.69 85 TYR A C 1
ATOM 672 O O . TYR A 1 85 ? -6.271 -14.794 3.098 1.00 73.69 85 TYR A O 1
ATOM 680 N N . ASN A 1 86 ? -4.714 -13.636 4.224 1.00 79.81 86 ASN A N 1
ATOM 681 C CA . ASN A 1 86 ? -5.464 -13.569 5.472 1.00 79.81 86 ASN A CA 1
ATOM 682 C C . ASN A 1 86 ? -5.487 -12.118 5.947 1.00 79.81 86 ASN A C 1
ATOM 684 O O . ASN A 1 86 ? -4.487 -11.632 6.464 1.00 79.81 86 ASN A O 1
ATOM 688 N N . GLN A 1 87 ? -6.623 -11.434 5.823 1.00 83.75 87 GLN A N 1
ATOM 689 C CA . GLN A 1 87 ? -6.778 -10.028 6.226 1.00 83.75 87 GLN A CA 1
ATOM 690 C C . GLN A 1 87 ? -6.384 -9.725 7.686 1.00 83.75 87 GLN A C 1
ATOM 692 O O . GLN A 1 87 ? -6.098 -8.582 8.024 1.00 83.75 87 GLN A O 1
ATOM 697 N N . TYR A 1 88 ? -6.308 -10.746 8.542 1.00 85.75 88 TYR A N 1
ATOM 698 C CA . TYR A 1 88 ? -5.927 -10.635 9.950 1.00 85.75 88 TYR A CA 1
ATOM 699 C C . TYR A 1 88 ? -4.441 -10.913 10.217 1.00 85.75 88 TYR A C 1
ATOM 701 O O . TYR A 1 88 ? -3.979 -10.781 11.350 1.00 85.75 88 TYR A O 1
ATOM 709 N N . ASN A 1 89 ? -3.664 -11.303 9.204 1.00 85.88 89 ASN A N 1
ATOM 710 C CA . ASN A 1 89 ? -2.224 -11.493 9.338 1.00 85.88 89 ASN A CA 1
ATOM 711 C C . ASN A 1 89 ? -1.477 -10.182 9.048 1.00 85.88 89 ASN A C 1
ATOM 713 O O . ASN A 1 89 ? -1.408 -9.744 7.903 1.00 85.88 89 ASN A O 1
ATOM 717 N N . PHE A 1 90 ? -0.903 -9.586 10.092 1.00 84.06 90 PHE A N 1
ATOM 718 C CA . PHE A 1 90 ? -0.083 -8.369 10.029 1.00 84.06 90 PHE A CA 1
ATOM 719 C C . PHE A 1 90 ? 1.428 -8.646 10.140 1.00 84.06 90 PHE A C 1
ATOM 721 O O . PHE A 1 90 ? 2.238 -7.721 10.170 1.00 84.06 90 PHE A O 1
ATOM 728 N N . GLY A 1 91 ? 1.816 -9.915 10.281 1.00 77.44 91 GLY A N 1
ATOM 729 C CA . GLY A 1 91 ? 3.213 -10.325 10.353 1.00 77.44 91 GLY A CA 1
ATOM 730 C C . GLY A 1 91 ? 3.830 -10.530 8.972 1.00 77.44 91 GLY A C 1
ATOM 731 O O . GLY A 1 91 ? 3.195 -10.340 7.934 1.00 77.44 91 GLY A O 1
ATOM 732 N N . THR A 1 92 ? 5.084 -10.988 8.950 1.00 66.19 92 THR A N 1
ATOM 733 C CA . THR A 1 92 ? 5.689 -11.484 7.711 1.00 66.19 92 THR A CA 1
ATOM 734 C C . THR A 1 92 ? 4.849 -12.655 7.200 1.00 66.19 92 THR A C 1
ATOM 736 O O . THR A 1 92 ? 4.663 -13.623 7.946 1.00 66.19 92 THR A O 1
ATOM 739 N N . PRO A 1 93 ? 4.352 -12.613 5.955 1.00 60.97 93 PRO A N 1
ATOM 740 C CA . PRO A 1 93 ? 3.526 -13.688 5.439 1.00 60.97 93 PRO A CA 1
ATOM 741 C C . PRO A 1 93 ? 4.306 -15.005 5.473 1.00 60.97 93 PRO A C 1
ATOM 743 O O . PRO A 1 93 ? 5.430 -15.112 4.976 1.00 60.97 93 PRO A O 1
ATOM 746 N N . THR A 1 94 ? 3.717 -16.000 6.134 1.00 54.00 94 THR A N 1
ATOM 747 C CA . THR A 1 94 ? 4.293 -17.339 6.324 1.00 54.00 94 THR A CA 1
ATOM 748 C C . THR A 1 94 ? 4.231 -18.156 5.036 1.00 54.00 94 THR A C 1
ATOM 750 O O . THR A 1 94 ? 5.045 -19.054 4.835 1.00 54.00 94 THR A O 1
ATOM 753 N N . TRP A 1 95 ? 3.298 -17.796 4.154 1.00 50.50 95 TRP A N 1
ATOM 754 C CA . TRP A 1 95 ? 3.069 -18.390 2.850 1.00 50.50 95 TRP A CA 1
ATOM 755 C C . TRP A 1 95 ? 2.867 -17.260 1.827 1.00 50.50 95 TRP A C 1
ATOM 757 O O . TRP A 1 95 ? 2.098 -16.326 2.060 1.00 50.50 95 TRP A O 1
ATOM 767 N N . GLY A 1 96 ? 3.650 -17.296 0.751 1.00 52.56 96 GLY A N 1
ATOM 768 C CA . GLY A 1 96 ? 3.740 -16.266 -0.282 1.00 52.56 96 GLY A CA 1
ATOM 769 C C . GLY A 1 96 ? 4.937 -16.542 -1.191 1.00 52.56 96 GLY A C 1
ATOM 770 O O . GLY A 1 96 ? 5.909 -17.172 -0.762 1.00 52.56 96 GLY A O 1
ATOM 771 N N . ALA A 1 97 ? 4.869 -16.100 -2.448 1.00 50.44 97 ALA A N 1
ATOM 772 C CA . ALA A 1 97 ? 6.003 -16.192 -3.362 1.00 50.44 97 ALA A CA 1
ATOM 773 C C . ALA A 1 97 ? 7.233 -15.531 -2.735 1.00 50.44 97 ALA A C 1
ATOM 775 O O . ALA A 1 97 ? 7.117 -14.507 -2.065 1.00 50.44 97 ALA A O 1
ATOM 776 N N . THR A 1 98 ? 8.419 -16.079 -2.973 1.00 53.19 98 THR A N 1
ATOM 777 C CA . THR A 1 98 ? 9.646 -15.311 -2.761 1.00 53.19 98 THR A CA 1
ATOM 778 C C . THR A 1 98 ? 10.015 -14.683 -4.094 1.00 53.19 98 THR A C 1
ATOM 780 O O . THR A 1 98 ? 10.483 -15.384 -4.987 1.00 53.19 98 THR A O 1
ATOM 783 N N . VAL A 1 99 ? 9.803 -13.376 -4.238 1.00 54.31 99 VAL A N 1
ATOM 784 C CA . VAL A 1 99 ? 10.345 -12.615 -5.371 1.00 54.31 99 VAL A CA 1
ATOM 785 C C . VAL A 1 99 ? 11.572 -11.877 -4.850 1.00 54.31 99 VAL A C 1
ATOM 787 O O . VAL A 1 99 ? 11.473 -11.105 -3.897 1.00 54.31 99 VAL A O 1
ATOM 790 N N . GLU A 1 100 ? 12.745 -12.180 -5.415 1.00 59.75 100 GLU A N 1
ATOM 791 C CA . GLU A 1 100 ? 14.023 -11.539 -5.052 1.00 59.75 100 GLU A CA 1
ATOM 792 C C . GLU A 1 100 ? 14.366 -11.613 -3.547 1.00 59.75 100 GLU A C 1
ATOM 794 O O . GLU A 1 100 ? 14.851 -10.659 -2.941 1.00 59.75 100 GLU A O 1
ATOM 799 N N . GLY A 1 101 ? 14.073 -12.745 -2.899 1.00 58.62 101 GLY A N 1
ATOM 800 C CA . GLY A 1 101 ? 14.378 -12.955 -1.475 1.00 58.62 101 GLY A CA 1
ATOM 801 C C . GLY A 1 101 ? 13.426 -12.253 -0.498 1.00 58.62 101 GLY A C 1
ATOM 802 O O . GLY A 1 101 ? 13.575 -12.407 0.715 1.00 58.62 101 GLY A O 1
ATOM 803 N N . LYS A 1 102 ? 12.423 -11.515 -0.989 1.00 55.44 102 LYS A N 1
ATOM 804 C CA . LYS A 1 102 ? 11.400 -10.873 -0.158 1.00 55.44 102 LYS A CA 1
ATOM 805 C C . LYS A 1 102 ? 10.156 -11.758 -0.093 1.00 55.44 102 LYS A C 1
ATOM 807 O O . LYS A 1 102 ? 9.654 -12.218 -1.113 1.00 55.44 102 LYS A O 1
ATOM 812 N N . LYS A 1 103 ? 9.658 -11.993 1.124 1.00 52.25 103 LYS A N 1
ATOM 813 C CA . LYS A 1 103 ? 8.370 -12.660 1.360 1.00 52.25 103 LYS A CA 1
ATOM 814 C C . LYS A 1 103 ? 7.249 -11.627 1.306 1.00 52.25 103 LYS A C 1
ATOM 816 O O . LYS A 1 103 ? 7.399 -10.514 1.817 1.00 52.25 103 LYS A O 1
ATOM 821 N N . GLY A 1 104 ? 6.140 -11.986 0.681 1.00 55.84 104 GLY A N 1
ATOM 822 C CA . GLY A 1 104 ? 5.023 -11.083 0.437 1.00 55.84 104 GLY A CA 1
ATOM 823 C C . GLY A 1 104 ? 3.842 -11.820 -0.175 1.00 55.84 104 GLY A C 1
ATOM 824 O O . GLY A 1 104 ? 4.014 -12.904 -0.732 1.00 55.84 104 GLY A O 1
ATOM 825 N N . TRP A 1 105 ? 2.653 -11.228 -0.100 1.00 60.03 105 TRP A N 1
ATOM 826 C CA . TRP A 1 105 ? 1.555 -11.637 -0.969 1.00 60.03 105 TRP A CA 1
ATOM 827 C C . TRP A 1 105 ? 1.714 -10.900 -2.280 1.00 60.03 105 TRP A C 1
ATOM 829 O O . TRP A 1 105 ? 1.584 -9.677 -2.334 1.00 60.03 105 TRP A O 1
ATOM 839 N N . TYR A 1 106 ? 2.100 -11.646 -3.305 1.00 64.50 106 TYR A N 1
ATOM 840 C CA . TYR A 1 106 ? 2.325 -11.104 -4.630 1.00 64.50 106 TYR A CA 1
ATOM 841 C C . TYR A 1 106 ? 1.058 -11.257 -5.442 1.00 64.50 106 TYR A C 1
ATOM 843 O O . TYR A 1 106 ? 0.483 -12.342 -5.475 1.00 64.50 106 TYR A O 1
ATOM 851 N N . TYR A 1 107 ? 0.630 -10.164 -6.054 1.00 58.72 107 TYR A N 1
ATOM 852 C CA . TYR A 1 107 ? -0.532 -10.139 -6.919 1.00 58.72 107 TYR A CA 1
ATOM 853 C C . TYR A 1 107 ? -0.279 -11.018 -8.163 1.00 58.72 107 TYR A C 1
ATOM 855 O O . TYR A 1 107 ? 0.647 -10.716 -8.921 1.00 58.72 107 TYR A O 1
ATOM 863 N N . PRO A 1 108 ? -1.042 -12.107 -8.379 1.00 55.31 108 PRO A N 1
ATOM 864 C CA . PRO A 1 108 ? -0.992 -12.865 -9.620 1.00 55.31 108 PRO A CA 1
ATOM 865 C C . PRO A 1 108 ? -1.822 -12.111 -10.664 1.00 55.31 108 PRO A C 1
ATOM 867 O O . PRO A 1 108 ? -3.047 -12.109 -10.572 1.00 55.31 108 PRO A O 1
ATOM 870 N N . SER A 1 109 ? -1.214 -11.455 -11.659 1.00 48.03 109 SER A N 1
ATOM 871 C CA . SER A 1 109 ? -2.010 -10.857 -12.751 1.00 48.03 109 SER A CA 1
ATOM 872 C C . SER A 1 109 ? -2.395 -11.890 -13.808 1.00 48.03 109 SER A C 1
ATOM 874 O O . SER A 1 109 ? -2.259 -11.659 -15.002 1.00 48.03 109 SER A O 1
ATOM 876 N N . ASP A 1 110 ? -2.922 -13.026 -13.380 1.00 44.12 110 ASP A N 1
ATOM 877 C CA . ASP A 1 110 ? -3.538 -13.955 -14.305 1.00 44.12 110 ASP A CA 1
ATOM 878 C C . ASP A 1 110 ? -5.005 -14.094 -13.929 1.00 44.12 110 ASP A C 1
ATOM 880 O O . ASP A 1 110 ? -5.410 -15.007 -13.207 1.00 44.12 110 ASP A O 1
ATOM 884 N N . VAL A 1 111 ? -5.843 -13.237 -14.512 1.00 41.91 111 VAL A N 1
ATOM 885 C CA . VAL A 1 111 ? -7.233 -13.619 -14.783 1.00 41.91 111 VAL A CA 1
ATOM 886 C C . VAL A 1 111 ? -7.191 -14.699 -15.883 1.00 41.91 111 VAL A C 1
ATOM 888 O O . VAL A 1 111 ? -7.623 -14.464 -17.005 1.00 41.91 111 VAL A O 1
ATOM 891 N N . GLY A 1 112 ? -6.577 -15.862 -15.607 1.00 36.84 112 GLY A N 1
ATOM 892 C CA . GLY A 1 112 ? -6.425 -16.924 -16.605 1.00 36.84 112 GLY A CA 1
ATOM 893 C C . GLY A 1 112 ? -5.387 -18.038 -16.409 1.00 36.84 112 GLY A C 1
ATOM 894 O O . GLY A 1 112 ? -5.397 -18.950 -17.229 1.00 36.84 112 GLY A O 1
ATOM 895 N N . ASN A 1 113 ? -4.524 -18.058 -15.385 1.00 37.62 113 ASN A N 1
ATOM 896 C CA . ASN A 1 113 ? -3.489 -19.100 -15.283 1.00 37.62 113 ASN A CA 1
ATOM 897 C C . ASN A 1 113 ? -3.260 -19.582 -13.842 1.00 37.62 113 ASN A C 1
ATOM 899 O O . ASN A 1 113 ? -2.406 -19.118 -13.090 1.00 37.62 113 ASN A O 1
ATOM 903 N N . TYR A 1 114 ? -4.046 -20.589 -13.464 1.00 43.69 114 TYR A N 1
ATOM 904 C CA . TYR A 1 114 ? -3.924 -21.345 -12.218 1.00 43.69 114 TYR A CA 1
ATOM 905 C C . TYR A 1 114 ? -2.715 -22.294 -12.248 1.00 43.69 114 TYR A C 1
ATOM 907 O O . TYR A 1 114 ? -2.876 -23.507 -12.120 1.00 43.69 114 TYR A O 1
ATOM 915 N N . ASN A 1 115 ? -1.497 -21.776 -12.443 1.00 36.94 115 ASN A N 1
ATOM 916 C CA . ASN A 1 115 ? -0.308 -22.633 -12.486 1.00 36.94 115 ASN A CA 1
ATOM 917 C C . ASN A 1 115 ? 0.967 -22.015 -11.888 1.00 36.94 115 ASN A C 1
ATOM 919 O O . ASN A 1 115 ? 2.064 -22.190 -12.409 1.00 36.94 115 ASN A O 1
ATOM 923 N N . GLY A 1 116 ? 0.835 -21.292 -10.770 1.00 44.38 116 GLY A N 1
ATOM 924 C CA . GLY A 1 116 ? 1.975 -20.979 -9.896 1.00 44.38 116 GLY A CA 1
ATOM 925 C C . GLY A 1 116 ? 3.042 -20.042 -10.479 1.00 44.38 116 GLY A C 1
ATOM 926 O O . GLY A 1 116 ? 4.144 -19.973 -9.929 1.00 44.38 116 GLY A O 1
ATOM 927 N N . SER A 1 117 ? 2.739 -19.313 -11.560 1.00 42.94 117 SER A N 1
ATOM 928 C CA . SER A 1 117 ? 3.600 -18.229 -12.034 1.00 42.94 117 SER A CA 1
ATOM 929 C C . SER A 1 117 ? 3.373 -16.995 -11.161 1.00 42.94 117 SER A C 1
ATOM 931 O O . SER A 1 117 ? 2.276 -16.455 -11.083 1.00 42.94 117 SER A O 1
ATOM 933 N N . HIS A 1 118 ? 4.412 -16.571 -10.444 1.00 51.41 118 HIS A N 1
ATOM 934 C CA . HIS A 1 118 ? 4.361 -15.462 -9.479 1.00 51.41 118 HIS A CA 1
ATOM 935 C C . HIS A 1 118 ? 4.689 -14.103 -10.111 1.00 51.41 118 HIS A C 1
ATOM 937 O O . HIS A 1 118 ? 5.091 -13.172 -9.410 1.00 51.41 118 HIS A O 1
ATOM 943 N N . LYS A 1 119 ? 4.611 -14.017 -11.439 1.00 52.72 119 LYS A N 1
ATOM 944 C CA . LYS A 1 119 ? 4.931 -12.818 -12.199 1.00 52.72 119 LYS A CA 1
ATOM 945 C C . LYS A 1 119 ? 3.730 -12.463 -13.058 1.00 52.72 119 LYS A C 1
ATOM 947 O O . LYS A 1 119 ? 3.248 -13.292 -13.820 1.00 52.72 119 LYS A O 1
ATOM 952 N N . ALA A 1 120 ? 3.248 -11.251 -12.845 1.00 56.72 120 ALA A N 1
ATOM 953 C CA . ALA A 1 120 ? 2.197 -10.623 -13.611 1.00 56.72 120 ALA A CA 1
ATOM 954 C C . ALA A 1 120 ? 2.778 -10.152 -14.948 1.00 56.72 120 ALA A C 1
ATOM 956 O O . ALA A 1 120 ? 3.683 -9.326 -14.913 1.00 56.72 120 ALA A O 1
ATOM 957 N N . GLU A 1 121 ? 2.315 -10.642 -16.098 1.00 60.03 121 GLU A N 1
ATOM 958 C CA . GLU A 1 121 ? 2.709 -10.053 -17.385 1.00 60.03 121 GLU A CA 1
ATOM 959 C C . GLU A 1 121 ? 1.758 -8.901 -17.730 1.00 60.03 121 GLU A C 1
ATOM 961 O O . GLU A 1 121 ? 0.621 -9.106 -18.151 1.00 60.03 121 GLU A O 1
ATOM 966 N N . ILE A 1 122 ? 2.218 -7.666 -17.524 1.00 62.25 122 ILE A N 1
ATOM 967 C CA . ILE A 1 122 ? 1.535 -6.455 -17.989 1.00 62.25 122 ILE A CA 1
ATOM 968 C C . ILE A 1 122 ? 2.368 -5.921 -19.145 1.00 62.25 122 ILE A C 1
ATOM 970 O O . ILE A 1 122 ? 3.545 -5.632 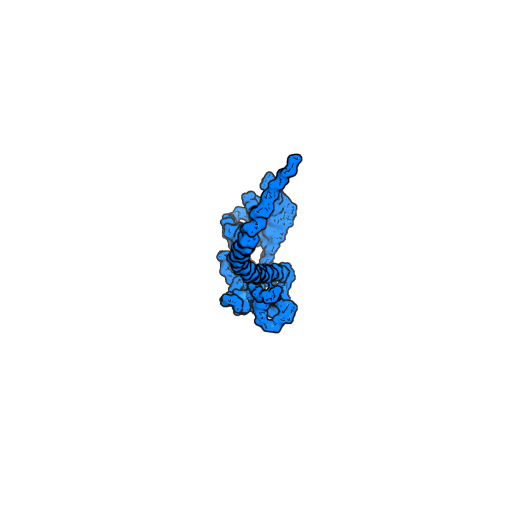-18.957 1.00 62.25 122 ILE A O 1
ATOM 974 N N . ASN A 1 123 ? 1.775 -5.814 -20.338 1.00 65.75 123 ASN A N 1
ATOM 975 C CA . ASN A 1 123 ? 2.481 -5.397 -21.557 1.00 65.75 123 ASN A CA 1
ATOM 976 C C . ASN A 1 123 ? 3.759 -6.224 -21.825 1.00 65.75 123 ASN A C 1
ATOM 978 O O . ASN A 1 123 ? 4.825 -5.657 -22.053 1.00 65.75 123 ASN A O 1
ATOM 982 N N . ASP A 1 124 ? 3.671 -7.557 -21.735 1.00 71.12 124 ASP A N 1
ATOM 983 C CA . ASP A 1 124 ? 4.794 -8.499 -21.914 1.00 71.12 124 ASP A CA 1
ATOM 984 C C . ASP A 1 124 ? 5.957 -8.320 -20.910 1.00 71.12 124 ASP A C 1
ATOM 986 O O . ASP A 1 124 ? 7.056 -8.856 -21.090 1.00 71.12 124 ASP A O 1
ATOM 990 N N . ARG A 1 125 ? 5.737 -7.569 -19.822 1.00 68.00 125 ARG A N 1
ATOM 991 C CA . ARG A 1 125 ? 6.719 -7.337 -18.758 1.00 68.00 125 ARG A CA 1
ATOM 992 C C . ARG A 1 125 ? 6.261 -7.962 -17.454 1.00 68.00 125 ARG A C 1
ATOM 994 O O . ARG A 1 125 ? 5.130 -7.790 -17.015 1.00 68.00 125 ARG A O 1
ATOM 1001 N N . ASN A 1 126 ? 7.196 -8.643 -16.801 1.00 69.69 126 ASN A N 1
ATOM 1002 C CA . ASN A 1 126 ? 6.978 -9.279 -15.512 1.00 69.69 126 ASN A CA 1
ATOM 1003 C C . ASN A 1 126 ? 6.979 -8.252 -14.374 1.00 69.69 126 ASN A C 1
ATOM 1005 O O . ASN A 1 126 ? 8.030 -7.751 -13.977 1.00 69.69 126 ASN A O 1
ATOM 1009 N N . VAL A 1 127 ? 5.811 -8.011 -13.798 1.00 65.94 127 VAL A N 1
ATOM 1010 C CA . VAL A 1 127 ? 5.581 -7.124 -12.662 1.00 65.94 127 VAL A CA 1
ATOM 1011 C C . VAL A 1 127 ? 5.315 -7.963 -11.410 1.00 65.94 127 VAL A C 1
ATOM 1013 O O . VAL A 1 127 ? 4.758 -9.059 -11.462 1.00 65.94 127 VAL A O 1
ATOM 1016 N N . ALA A 1 128 ? 5.742 -7.467 -10.251 1.00 67.81 128 ALA A N 1
ATOM 1017 C CA . ALA A 1 128 ? 5.488 -8.109 -8.968 1.00 67.81 128 ALA A CA 1
ATOM 1018 C C . ALA A 1 128 ? 5.024 -7.060 -7.957 1.00 67.81 128 ALA A C 1
ATOM 1020 O O . ALA A 1 128 ? 5.824 -6.293 -7.421 1.00 67.81 128 ALA A O 1
ATOM 1021 N N . VAL A 1 129 ? 3.722 -7.036 -7.677 1.00 71.25 129 VAL A N 1
ATOM 1022 C CA . VAL A 1 129 ? 3.140 -6.120 -6.690 1.00 71.25 129 VAL A CA 1
ATOM 1023 C C . VAL A 1 129 ? 2.950 -6.855 -5.382 1.00 71.25 129 VAL A C 1
ATOM 1025 O O . VAL A 1 129 ? 2.312 -7.904 -5.346 1.00 71.25 129 VAL A O 1
ATOM 1028 N N . ARG A 1 130 ? 3.495 -6.300 -4.300 1.00 73.62 130 ARG A N 1
ATOM 1029 C CA . ARG A 1 130 ? 3.389 -6.879 -2.961 1.00 73.62 130 ARG A CA 1
ATOM 1030 C C . ARG A 1 130 ? 2.326 -6.158 -2.144 1.00 73.62 130 ARG A C 1
ATOM 1032 O O . ARG A 1 130 ? 2.466 -4.968 -1.873 1.00 73.62 130 ARG A O 1
ATOM 1039 N N . ILE A 1 131 ? 1.341 -6.909 -1.668 1.00 75.00 131 ILE A N 1
ATOM 1040 C CA . ILE A 1 131 ? 0.308 -6.445 -0.739 1.00 75.00 131 ILE A CA 1
ATOM 1041 C C . ILE A 1 131 ? 0.681 -6.899 0.677 1.00 75.00 131 ILE A C 1
ATOM 1043 O O . ILE A 1 131 ? 1.144 -8.024 0.883 1.00 75.00 131 ILE A O 1
ATOM 1047 N N . MET A 1 132 ? 0.513 -6.010 1.658 1.00 75.81 132 MET A N 1
ATOM 1048 C CA . MET A 1 132 ? 0.722 -6.309 3.075 1.00 75.81 132 MET A CA 1
ATOM 1049 C C . MET A 1 132 ? -0.316 -5.593 3.931 1.00 75.81 132 MET A C 1
ATOM 1051 O O . MET A 1 132 ? -0.636 -4.432 3.677 1.00 75.81 132 MET A O 1
ATOM 1055 N N . ASN A 1 133 ? -0.804 -6.275 4.964 1.00 82.44 133 ASN A N 1
ATOM 1056 C CA . ASN A 1 133 ? -1.624 -5.631 5.979 1.00 82.44 133 ASN A CA 1
ATOM 1057 C C . ASN A 1 133 ? -0.705 -4.847 6.918 1.00 82.44 133 ASN A C 1
ATOM 1059 O O . ASN A 1 133 ? 0.273 -5.388 7.437 1.00 82.44 133 ASN A O 1
ATOM 1063 N N . LEU A 1 134 ? -1.020 -3.574 7.136 1.00 82.62 134 LEU A N 1
ATOM 1064 C CA . LEU A 1 134 ? -0.262 -2.709 8.030 1.00 82.62 134 LEU A CA 1
ATOM 1065 C C . LEU A 1 134 ? -0.903 -2.709 9.419 1.00 82.62 134 LEU A C 1
ATOM 1067 O O . LEU A 1 134 ? -2.058 -2.319 9.576 1.00 82.62 134 LEU A O 1
ATOM 1071 N N . TRP A 1 135 ? -0.135 -3.095 10.436 1.00 81.31 135 TRP A N 1
ATOM 1072 C CA . TRP A 1 135 ? -0.508 -2.835 11.823 1.00 81.31 135 TRP A CA 1
ATOM 1073 C C . TRP A 1 135 ? -0.176 -1.381 12.166 1.00 81.31 135 TRP A C 1
ATOM 1075 O O . TRP A 1 135 ? 0.992 -1.015 12.274 1.00 81.31 135 TRP A O 1
ATOM 1085 N N . ALA A 1 136 ? -1.203 -0.539 12.284 1.00 76.19 136 ALA A N 1
ATOM 1086 C CA . ALA A 1 136 ? -1.038 0.891 12.549 1.00 76.19 136 ALA A CA 1
ATOM 1087 C C . ALA A 1 136 ? -0.559 1.238 13.980 1.00 76.19 136 ALA A C 1
ATOM 1089 O O . ALA A 1 136 ? 0.220 2.184 14.117 1.00 76.19 136 ALA A O 1
ATOM 1090 N N . PRO A 1 137 ? -0.983 0.536 15.054 1.00 74.62 137 PRO A N 1
ATOM 1091 C CA . PRO A 1 137 ? -0.545 0.865 16.411 1.00 74.62 137 PRO A CA 1
ATOM 1092 C C . PRO A 1 137 ? 0.949 0.593 16.637 1.00 74.62 137 PRO A C 1
ATOM 1094 O O . PRO A 1 137 ? 1.422 -0.527 16.464 1.00 74.62 137 PRO A O 1
ATOM 1097 N N . SER A 1 138 ? 1.695 1.597 17.100 1.00 73.44 138 SER A N 1
ATOM 1098 C CA . SER A 1 138 ? 3.136 1.479 17.381 1.00 73.44 138 SER A CA 1
ATOM 1099 C C . SER A 1 138 ? 3.460 1.049 18.818 1.00 73.44 138 SER A C 1
ATOM 1101 O O . SER A 1 138 ? 4.566 0.595 19.098 1.00 73.44 138 SER A O 1
ATOM 1103 N N . ASN A 1 139 ? 2.503 1.180 19.739 1.00 77.44 139 ASN A N 1
ATOM 1104 C CA . ASN A 1 139 ? 2.666 0.945 21.177 1.00 77.44 139 ASN A CA 1
ATOM 1105 C C . ASN A 1 139 ? 2.124 -0.413 21.657 1.00 77.44 139 ASN A C 1
ATOM 1107 O O . ASN A 1 139 ? 2.150 -0.692 22.855 1.00 77.44 139 ASN A O 1
ATOM 1111 N N . ILE A 1 140 ? 1.604 -1.239 20.748 1.00 78.94 140 ILE A N 1
ATOM 1112 C CA . ILE A 1 140 ? 1.016 -2.545 21.055 1.00 78.94 140 ILE A CA 1
ATOM 1113 C C . ILE A 1 140 ? 1.633 -3.571 20.114 1.00 78.94 1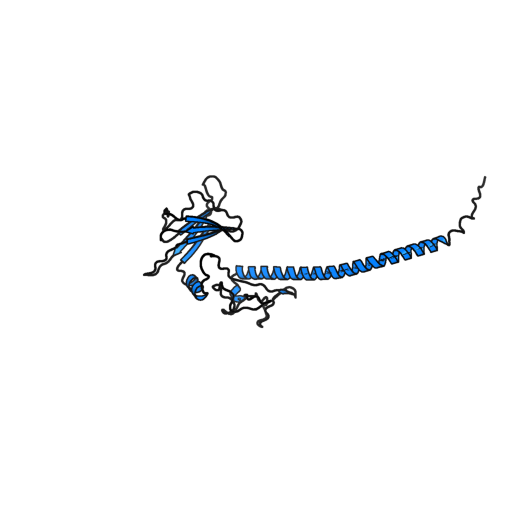40 ILE A C 1
ATOM 1115 O O . ILE A 1 140 ? 1.751 -3.333 18.911 1.00 78.94 140 ILE A O 1
ATOM 1119 N N . THR A 1 141 ? 2.024 -4.718 20.664 1.00 86.50 141 THR A N 1
ATOM 1120 C CA . THR A 1 141 ? 2.572 -5.824 19.881 1.00 86.50 141 THR A CA 1
ATOM 1121 C C . THR A 1 141 ? 1.539 -6.337 18.888 1.00 86.50 141 THR A C 1
ATOM 1123 O O . THR A 1 141 ? 0.383 -6.549 19.255 1.00 86.50 141 THR A O 1
ATOM 1126 N N . VAL A 1 142 ? 1.980 -6.586 17.657 1.00 84.69 142 VAL A N 1
ATOM 1127 C CA . VAL A 1 142 ? 1.146 -7.146 16.593 1.00 84.69 142 VAL A CA 1
ATOM 1128 C C . VAL A 1 142 ? 0.504 -8.462 17.071 1.00 84.69 142 VAL A C 1
ATOM 1130 O O . VAL A 1 142 ? 1.236 -9.376 17.465 1.00 84.69 142 VAL A O 1
ATOM 1133 N N . PRO A 1 143 ? -0.837 -8.583 17.073 1.00 87.50 143 PRO A N 1
ATOM 1134 C CA . PRO A 1 143 ? -1.514 -9.807 17.488 1.00 87.50 143 PRO A CA 1
ATOM 1135 C C . PRO A 1 143 ? -1.315 -10.939 16.469 1.00 87.50 143 PRO A C 1
ATOM 1137 O O . PRO A 1 143 ? -1.015 -10.709 15.297 1.00 87.50 143 PRO A O 1
ATOM 1140 N N . SER A 1 144 ? -1.521 -12.185 16.908 1.00 88.62 144 SER A N 1
ATOM 1141 C CA . SER A 1 144 ? -1.574 -13.326 15.984 1.00 88.62 144 SER A CA 1
ATOM 1142 C C . SER A 1 144 ? -2.789 -13.218 15.054 1.00 88.62 144 SER A C 1
ATOM 1144 O O . SER A 1 144 ? -3.800 -12.627 15.437 1.00 88.62 144 SER A O 1
ATOM 1146 N N . ALA A 1 145 ? -2.734 -13.841 13.872 1.00 85.56 145 ALA A N 1
ATOM 1147 C CA . ALA A 1 145 ? -3.849 -13.805 12.923 1.00 85.56 145 ALA A CA 1
ATOM 1148 C C . ALA A 1 145 ? -5.159 -14.357 13.518 1.00 85.56 145 ALA A C 1
ATOM 1150 O O . ALA A 1 145 ? -6.212 -13.759 13.331 1.00 85.56 145 ALA A O 1
ATOM 1151 N N . ALA A 1 146 ? -5.092 -15.437 14.307 1.00 86.69 146 ALA A N 1
ATOM 1152 C CA . ALA A 1 146 ? -6.261 -16.002 14.987 1.00 86.69 146 ALA A CA 1
ATOM 1153 C C . ALA A 1 146 ? -6.827 -15.053 16.059 1.00 86.69 146 ALA A C 1
ATOM 1155 O O . ALA A 1 146 ? -8.039 -14.909 16.199 1.00 86.69 146 ALA A O 1
ATOM 1156 N N . THR A 1 147 ? -5.950 -14.371 16.803 1.00 86.25 147 THR A N 1
ATOM 1157 C CA . THR A 1 147 ? -6.364 -13.363 17.788 1.00 86.25 147 THR A CA 1
ATOM 1158 C C . THR A 1 147 ? -7.015 -12.164 17.102 1.00 86.25 147 THR A C 1
ATOM 1160 O O . THR A 1 147 ? -8.073 -11.725 17.533 1.00 86.25 147 THR A O 1
ATOM 1163 N N . ALA A 1 148 ? -6.415 -11.654 16.025 1.00 84.62 148 ALA A N 1
ATOM 1164 C CA . ALA A 1 148 ? -6.958 -10.543 15.252 1.00 84.62 148 ALA A CA 1
ATOM 1165 C C . ALA A 1 148 ? -8.314 -10.886 14.614 1.00 84.62 148 ALA A C 1
ATOM 1167 O O . ALA A 1 148 ? -9.232 -10.073 14.688 1.00 84.62 148 ALA A O 1
ATOM 1168 N N . GLN A 1 149 ? -8.464 -12.098 14.070 1.00 86.25 149 GLN A N 1
ATOM 1169 C CA . GLN A 1 149 ? -9.734 -12.599 13.542 1.00 86.25 149 GLN A CA 1
ATOM 1170 C C . GLN A 1 149 ? -10.809 -12.650 14.629 1.00 86.25 149 GLN A C 1
ATOM 1172 O O . GLN A 1 149 ? -11.882 -12.084 14.457 1.00 86.25 149 GLN A O 1
ATOM 1177 N N . SER A 1 150 ? -10.493 -13.237 15.785 1.00 84.12 150 SER A N 1
ATOM 1178 C CA . SER A 1 150 ? -11.406 -13.286 16.932 1.00 84.12 150 SER A CA 1
ATOM 1179 C C . SER A 1 150 ? -11.823 -11.887 17.406 1.00 84.12 150 SER A C 1
ATOM 1181 O O . SER A 1 150 ? -12.991 -11.660 17.710 1.00 84.12 150 SER A O 1
ATOM 1183 N N . ILE A 1 151 ? -10.904 -10.916 17.430 1.00 78.44 151 ILE A N 1
ATOM 1184 C CA . ILE A 1 151 ? -11.232 -9.526 17.784 1.00 78.44 151 ILE A CA 1
ATOM 1185 C C . ILE A 1 151 ? -12.197 -8.908 16.762 1.00 78.44 151 ILE A C 1
ATOM 1187 O O . ILE A 1 151 ? -13.138 -8.222 17.158 1.00 78.44 151 ILE A O 1
ATOM 1191 N N . ALA A 1 152 ? -11.972 -9.143 15.468 1.00 78.69 152 ALA A N 1
ATOM 1192 C CA . ALA A 1 152 ? -12.772 -8.554 14.399 1.00 78.69 152 ALA A CA 1
ATOM 1193 C C . ALA A 1 152 ? -14.159 -9.199 14.246 1.00 78.69 152 ALA A C 1
ATOM 1195 O O . ALA A 1 152 ? -15.140 -8.490 14.046 1.00 78.69 152 ALA A O 1
ATOM 1196 N N . GLU A 1 153 ? -14.249 -10.526 14.342 1.00 81.81 153 GLU A N 1
ATOM 1197 C CA . GLU A 1 153 ? -15.476 -11.291 14.075 1.00 81.81 153 GLU A CA 1
ATOM 1198 C C . GLU A 1 153 ? -16.409 -11.383 15.280 1.00 81.81 153 GLU A C 1
ATOM 1200 O O . GLU A 1 153 ? -17.613 -11.552 15.110 1.00 81.81 153 GLU A O 1
ATOM 1205 N N . ASN A 1 154 ? -15.899 -11.239 16.506 1.00 77.62 154 ASN A N 1
ATOM 1206 C CA . ASN A 1 154 ? -16.767 -11.251 17.683 1.00 77.62 154 ASN A CA 1
ATOM 1207 C C . ASN A 1 154 ? -17.554 -9.941 17.858 1.00 77.62 154 ASN A C 1
ATOM 1209 O O . ASN A 1 154 ? -18.361 -9.858 18.779 1.00 77.62 154 ASN A O 1
ATOM 1213 N N . TYR A 1 155 ? -17.319 -8.920 17.016 1.00 64.81 155 TYR A N 1
ATOM 1214 C CA . TYR A 1 155 ? -18.023 -7.624 16.971 1.00 64.81 155 TYR A CA 1
ATOM 1215 C C . TYR A 1 155 ? -18.283 -6.961 18.330 1.00 64.81 155 TYR A C 1
ATOM 1217 O O . TYR A 1 155 ? -19.177 -6.127 18.470 1.00 64.81 155 TYR A O 1
ATOM 1225 N N . LYS A 1 156 ? -17.491 -7.295 19.354 1.00 70.69 156 LYS A N 1
ATOM 1226 C CA . LYS A 1 156 ? -17.737 -6.771 20.694 1.00 70.69 156 LYS A CA 1
ATOM 1227 C C . LYS A 1 156 ? -17.427 -5.288 20.751 1.00 70.69 156 LYS A C 1
ATOM 1229 O O . LYS A 1 156 ? -18.061 -4.605 21.531 1.00 70.69 156 LYS A O 1
ATOM 1234 N N . LEU A 1 157 ? -16.498 -4.792 19.930 1.00 73.06 157 LEU A N 1
ATOM 1235 C CA . LEU A 1 157 ? -16.143 -3.380 19.807 1.00 73.06 157 LEU A CA 1
ATOM 1236 C C . LEU A 1 157 ? -16.429 -2.897 18.380 1.00 73.06 157 LEU A C 1
ATOM 1238 O O . LEU A 1 157 ? -15.844 -3.400 17.425 1.00 73.06 157 LEU A O 1
ATOM 1242 N N . ILE A 1 158 ? -17.289 -1.897 18.245 1.00 73.12 158 ILE A N 1
ATOM 1243 C CA . ILE A 1 158 ? -17.629 -1.253 16.979 1.00 73.12 158 ILE A CA 1
ATOM 1244 C C . ILE A 1 158 ? -17.104 0.176 17.017 1.00 73.12 158 ILE A C 1
ATOM 1246 O O . ILE A 1 158 ? -17.368 0.909 17.966 1.00 73.12 158 ILE A O 1
ATOM 1250 N N . VAL A 1 159 ? -16.381 0.580 15.975 1.00 76.12 159 VAL A N 1
ATOM 1251 C CA . VAL A 1 159 ? -15.950 1.966 15.773 1.00 76.12 159 VAL A CA 1
ATOM 1252 C C . VAL A 1 159 ? -16.627 2.486 14.515 1.00 76.12 159 VAL A C 1
ATOM 1254 O O . VAL A 1 159 ? -16.392 1.972 13.425 1.00 76.12 159 VAL A O 1
ATOM 1257 N N . THR A 1 160 ? -17.466 3.502 14.659 1.00 77.44 160 THR A N 1
ATOM 1258 C CA . THR A 1 160 ? -18.130 4.180 13.542 1.00 77.44 160 THR A CA 1
ATOM 1259 C C . THR A 1 160 ? -17.691 5.629 13.495 1.00 77.44 160 THR A C 1
ATOM 1261 O O . THR A 1 160 ? -17.620 6.274 14.534 1.00 77.44 160 THR A O 1
ATOM 1264 N N . GLY A 1 161 ? -17.432 6.151 12.302 1.00 76.44 161 GLY A N 1
ATOM 1265 C CA . GLY A 1 161 ? -17.222 7.576 12.075 1.00 76.44 161 GLY A CA 1
ATOM 1266 C C . GLY A 1 161 ? -18.373 8.156 11.262 1.00 76.44 161 GLY A C 1
ATOM 1267 O O . GLY A 1 161 ? -18.846 7.499 10.336 1.00 76.44 161 GLY A O 1
ATOM 1268 N N . ASN A 1 162 ? -18.823 9.359 11.595 1.00 78.44 162 ASN A N 1
ATOM 1269 C CA . ASN A 1 162 ? -19.865 10.066 10.869 1.00 78.44 162 ASN A CA 1
ATOM 1270 C C . ASN A 1 162 ? -19.492 11.539 10.684 1.00 78.44 162 ASN A C 1
ATOM 1272 O O . ASN A 1 162 ? -19.193 12.236 11.646 1.00 78.44 162 ASN A O 1
ATOM 1276 N N . ASP A 1 163 ? -19.554 12.033 9.453 1.00 75.12 163 ASP A N 1
ATOM 1277 C CA . ASP A 1 163 ? -19.498 13.469 9.182 1.00 75.12 163 ASP A CA 1
ATOM 1278 C C . ASP A 1 163 ? -20.869 14.058 9.519 1.00 75.12 163 ASP A C 1
ATOM 1280 O O . ASP A 1 163 ? -21.872 13.716 8.891 1.00 75.12 163 ASP A O 1
ATOM 1284 N N . THR A 1 164 ? -20.937 14.927 10.525 1.00 71.50 164 THR A N 1
ATOM 1285 C CA . THR A 1 164 ? -22.224 15.450 11.000 1.00 71.50 164 THR A CA 1
ATOM 1286 C C . THR A 1 164 ? -22.830 16.464 10.029 1.00 71.50 164 THR A C 1
ATOM 1288 O O . THR A 1 164 ? -23.965 16.899 10.222 1.00 71.50 164 THR A O 1
ATOM 1291 N N . GLY A 1 165 ? -22.086 16.883 8.995 1.00 69.19 165 GLY A N 1
ATOM 1292 C CA . GLY A 1 165 ? -22.492 17.927 8.054 1.00 69.19 165 GLY A CA 1
ATOM 1293 C C . GLY A 1 165 ? -22.607 19.314 8.689 1.00 69.19 165 GLY A C 1
ATOM 1294 O O . GLY A 1 165 ? -22.936 20.274 7.994 1.00 69.19 165 GLY A O 1
ATOM 1295 N N . GLN A 1 166 ? -22.333 19.434 9.990 1.00 68.69 166 GLN A N 1
ATOM 1296 C CA . GLN A 1 166 ? -22.329 20.701 10.699 1.00 68.69 166 GLN A CA 1
ATOM 1297 C C . GLN A 1 166 ? -20.981 21.382 10.495 1.00 68.69 166 GLN A C 1
ATOM 1299 O O . GLN A 1 166 ? -19.923 20.776 10.683 1.00 68.69 166 GLN A O 1
ATOM 1304 N N . LEU A 1 167 ? -21.045 22.652 10.106 1.00 68.31 167 LEU A N 1
ATOM 1305 C CA . LEU A 1 167 ? -19.898 23.540 10.176 1.00 68.31 167 LEU A CA 1
ATOM 1306 C C . LEU A 1 167 ? -19.662 23.913 11.635 1.00 68.31 167 LEU A C 1
ATOM 1308 O O . LEU A 1 167 ? -20.625 24.101 12.385 1.00 68.31 167 LEU A O 1
ATOM 1312 N N . ASP A 1 168 ? -18.400 24.032 12.024 1.00 63.25 168 ASP A N 1
ATOM 1313 C CA . ASP A 1 168 ? -18.078 24.593 13.325 1.00 63.25 168 ASP A CA 1
ATOM 1314 C C . ASP A 1 168 ? -18.507 26.068 13.379 1.00 63.25 168 ASP A C 1
ATOM 1316 O O . ASP A 1 168 ? -18.051 26.911 12.607 1.00 63.25 168 ASP A O 1
ATOM 1320 N N . THR A 1 169 ? -19.442 26.381 14.275 1.00 60.03 169 THR A N 1
ATOM 1321 C CA . THR A 1 169 ? -19.954 27.741 14.476 1.00 60.03 169 THR A CA 1
ATOM 1322 C C . THR A 1 169 ? -19.109 28.548 15.466 1.00 60.03 169 THR A C 1
ATOM 1324 O O . THR A 1 169 ? -19.492 29.668 15.798 1.00 60.03 169 THR A O 1
ATOM 1327 N N . SER A 1 170 ? -17.973 28.016 15.937 1.00 57.47 170 SER A N 1
ATOM 1328 C CA . SER A 1 170 ? -17.063 28.638 16.919 1.00 57.47 170 SER A CA 1
ATOM 1329 C C . SER A 1 170 ? -16.287 29.873 16.414 1.00 57.47 170 SER A C 1
ATOM 1331 O O . SER A 1 170 ? -15.371 30.360 17.073 1.00 57.47 170 SER A O 1
ATOM 1333 N N . GLY A 1 171 ? -16.709 30.461 15.291 1.00 53.88 171 GLY A N 1
ATOM 1334 C CA . GLY A 1 171 ? -16.357 31.825 14.896 1.00 53.88 171 GLY A CA 1
ATOM 1335 C C . GLY A 1 171 ? -15.143 31.966 13.984 1.00 53.88 171 GLY A C 1
ATOM 1336 O O . GLY A 1 171 ? -14.934 33.066 13.479 1.00 53.88 171 GLY A O 1
ATOM 1337 N N . ASP A 1 172 ? -14.387 30.898 13.718 1.00 54.50 172 ASP A N 1
ATOM 1338 C CA . ASP A 1 172 ? -13.188 31.010 12.883 1.00 54.50 172 ASP A CA 1
ATOM 1339 C C . ASP A 1 172 ? -12.774 29.685 12.221 1.00 54.50 172 ASP A C 1
ATOM 1341 O O . ASP A 1 172 ? -11.685 29.211 12.492 1.00 54.50 172 ASP A O 1
ATOM 1345 N N . SER A 1 173 ? -13.622 29.030 11.405 1.00 53.88 173 SER A N 1
ATOM 1346 C CA . SER A 1 173 ? -13.192 28.024 10.399 1.00 53.88 173 SER A CA 1
ATOM 1347 C C . SER A 1 173 ? -14.353 27.453 9.577 1.00 53.88 173 SER A C 1
ATOM 1349 O O . SER A 1 173 ? -15.443 27.208 10.077 1.00 53.88 173 SER A O 1
ATOM 1351 N N . SER A 1 174 ? -14.097 27.151 8.302 1.00 59.28 174 SER A N 1
ATOM 1352 C CA . SER A 1 174 ? -15.008 26.475 7.355 1.00 59.28 174 SER A CA 1
ATOM 1353 C C . SER A 1 174 ? -15.065 24.951 7.564 1.00 59.28 174 SER A C 1
ATOM 1355 O O . SER A 1 174 ? -15.259 24.173 6.625 1.00 59.28 174 SER A O 1
ATOM 1357 N N . GLY A 1 175 ? -14.870 24.528 8.810 1.00 63.72 175 GLY A N 1
ATOM 1358 C CA . GLY A 1 175 ? -14.550 23.158 9.133 1.00 63.72 175 GLY A CA 1
ATOM 1359 C C . GLY A 1 175 ? -15.742 22.268 9.391 1.00 63.72 175 GLY A C 1
ATOM 1360 O O . GLY A 1 175 ? -16.714 22.682 10.015 1.00 63.72 175 GLY A O 1
ATOM 1361 N N . ARG A 1 176 ? -15.683 21.032 8.886 1.00 69.12 176 ARG A N 1
ATOM 1362 C CA . ARG A 1 176 ? -16.756 20.040 9.051 1.00 69.12 176 ARG A CA 1
ATOM 1363 C C . ARG A 1 176 ? -16.511 19.208 10.290 1.00 69.12 176 ARG A C 1
ATOM 1365 O O . ARG A 1 176 ? -15.433 18.639 10.434 1.00 69.12 176 ARG A O 1
ATOM 1372 N N . LYS A 1 177 ? -17.530 19.102 11.134 1.00 71.25 177 LYS A N 1
ATOM 1373 C CA . LYS A 1 177 ? -17.513 18.272 12.329 1.00 71.25 177 LYS A CA 1
ATOM 1374 C C . LYS A 1 177 ? -17.650 16.786 11.966 1.00 71.25 177 LYS A C 1
ATOM 1376 O O . LYS A 1 177 ? -18.544 16.378 11.231 1.00 71.25 177 LYS A O 1
ATOM 1381 N N . TYR A 1 178 ? -16.759 15.973 12.507 1.00 70.75 178 TYR A N 1
ATOM 1382 C CA . TYR A 1 178 ? -16.675 14.532 12.338 1.00 70.75 178 TYR A CA 1
ATOM 1383 C C . TYR A 1 178 ? -16.778 13.870 13.703 1.00 70.75 178 TYR A C 1
ATOM 1385 O O . TYR A 1 178 ? -16.100 14.271 14.640 1.00 70.75 178 TYR A O 1
ATOM 1393 N N . GLU A 1 179 ? -17.632 12.870 13.819 1.00 73.56 179 GLU A N 1
ATOM 1394 C CA . GLU A 1 179 ? -17.960 12.197 15.062 1.00 73.56 179 GLU A CA 1
ATOM 1395 C C . GLU A 1 179 ? -17.502 10.743 14.998 1.00 73.56 179 GLU A C 1
ATOM 1397 O O . GLU A 1 179 ? -17.944 9.997 14.130 1.00 73.56 179 GLU A O 1
ATOM 1402 N N . ILE A 1 180 ? -16.630 10.313 15.905 1.00 73.94 180 ILE A N 1
ATOM 1403 C CA . ILE A 1 180 ? -16.240 8.906 16.034 1.00 73.94 180 ILE A CA 1
ATOM 1404 C C . ILE A 1 180 ? -16.929 8.328 17.260 1.00 73.94 180 ILE A C 1
ATOM 1406 O O . ILE A 1 180 ? -16.612 8.723 18.379 1.00 73.94 180 ILE A O 1
ATOM 1410 N N . SER A 1 181 ? -17.836 7.379 17.040 1.00 75.19 181 SER A N 1
ATOM 1411 C CA . SER A 1 181 ? -18.481 6.596 18.086 1.00 75.19 181 SER A CA 1
ATOM 1412 C C . SER A 1 181 ? -17.793 5.243 18.265 1.00 75.19 181 SER A C 1
ATOM 1414 O O . SER A 1 181 ? -17.633 4.493 17.302 1.00 75.19 181 SER A O 1
ATOM 1416 N N . ILE A 1 182 ? -17.388 4.917 19.491 1.00 74.12 182 ILE A N 1
ATOM 1417 C CA . ILE A 1 182 ? -16.842 3.603 19.856 1.00 74.12 182 ILE A CA 1
ATOM 1418 C C . ILE A 1 182 ? -17.836 2.919 20.789 1.00 74.12 182 ILE A C 1
ATOM 1420 O O . ILE A 1 182 ? -17.970 3.323 21.942 1.00 74.12 182 ILE A O 1
ATOM 1424 N N . THR A 1 183 ? -18.507 1.874 20.315 1.00 75.00 183 THR A N 1
ATOM 1425 C CA . THR A 1 183 ? -19.507 1.105 21.069 1.00 75.00 183 THR A CA 1
ATOM 1426 C C . THR A 1 183 ? -18.943 -0.255 21.452 1.00 75.00 183 THR A C 1
ATOM 1428 O O . THR A 1 183 ? -18.316 -0.908 20.624 1.00 75.00 183 THR A O 1
ATOM 1431 N N . TYR A 1 184 ? -19.166 -0.699 22.690 1.00 76.44 184 TYR A N 1
ATOM 1432 C CA . TYR A 1 184 ? -18.787 -2.043 23.127 1.00 76.44 184 TYR A CA 1
ATOM 1433 C C . TYR A 1 184 ? -19.977 -2.791 23.733 1.00 76.44 184 TYR A C 1
ATOM 1435 O O . TYR A 1 184 ? -20.711 -2.220 24.539 1.00 76.44 184 TYR A O 1
ATOM 1443 N N . TYR A 1 185 ? -20.144 -4.057 23.352 1.00 75.38 185 TYR A N 1
ATOM 1444 C CA . TYR A 1 185 ? -21.207 -4.960 23.795 1.00 75.38 185 TYR A CA 1
ATOM 1445 C C . TYR A 1 185 ? -20.618 -6.035 24.732 1.00 75.38 185 TYR A C 1
ATOM 1447 O O . TYR A 1 185 ? -20.181 -7.082 24.248 1.00 75.38 185 TYR A O 1
ATOM 1455 N N . PRO A 1 186 ? -20.546 -5.783 26.057 1.00 72.38 186 PRO A N 1
ATOM 1456 C CA . PRO A 1 186 ? -20.017 -6.751 27.019 1.00 72.38 186 PRO A CA 1
ATOM 1457 C C . PRO A 1 186 ? -20.938 -7.961 27.184 1.00 72.38 186 PRO A C 1
ATOM 1459 O O . PRO A 1 186 ? -22.158 -7.813 27.266 1.00 72.38 186 PRO A O 1
ATOM 1462 N N . GLU A 1 187 ? -20.352 -9.144 27.361 1.00 75.38 187 GLU A N 1
ATOM 1463 C CA . GLU A 1 187 ? -21.062 -10.302 27.912 1.00 75.38 187 GLU A CA 1
ATOM 1464 C C . GLU A 1 187 ? -21.000 -10.322 29.449 1.00 75.38 187 GLU A C 1
ATOM 1466 O O . GLU A 1 187 ? -20.225 -9.600 30.085 1.00 75.38 187 GLU A O 1
ATOM 1471 N N . ALA A 1 188 ? -21.840 -11.149 30.078 1.00 75.31 188 ALA A N 1
ATOM 1472 C CA . ALA A 1 188 ? -21.889 -11.262 31.532 1.00 75.31 188 ALA A CA 1
ATOM 1473 C C . ALA A 1 188 ? -20.515 -11.661 32.106 1.00 75.31 188 ALA A C 1
ATOM 1475 O O . ALA A 1 188 ? -19.998 -12.738 31.820 1.00 75.31 188 ALA A O 1
ATOM 1476 N N . GLY A 1 189 ? -19.946 -10.793 32.948 1.00 76.62 189 GLY A N 1
ATOM 1477 C CA . GLY A 1 189 ? -18.634 -10.997 33.570 1.00 76.62 189 GLY A CA 1
ATOM 1478 C C . GLY A 1 189 ? -17.456 -10.382 32.807 1.00 76.62 189 GLY A C 1
ATOM 1479 O O . GLY A 1 189 ? -16.340 -10.398 33.325 1.00 76.62 189 GLY A O 1
ATOM 1480 N N . GLU A 1 190 ? -17.678 -9.795 31.629 1.00 73.38 190 GLU A N 1
ATOM 1481 C CA . GLU A 1 190 ? -16.639 -9.067 30.903 1.00 73.38 190 GLU A CA 1
ATOM 1482 C C . GLU A 1 190 ? -16.533 -7.612 31.371 1.00 73.38 190 GLU A C 1
ATOM 1484 O O . GLU A 1 190 ? -17.527 -6.925 31.604 1.00 73.38 190 GLU A O 1
ATOM 1489 N N . ASN A 1 191 ? -15.298 -7.122 31.484 1.00 69.62 191 ASN A N 1
ATOM 1490 C CA . ASN A 1 191 ? -15.015 -5.723 31.780 1.00 69.62 191 ASN A CA 1
ATOM 1491 C C . ASN A 1 191 ? -13.900 -5.230 30.852 1.00 69.62 191 ASN A C 1
ATOM 1493 O O . ASN A 1 191 ? -12.714 -5.426 31.129 1.00 69.62 191 ASN A O 1
ATOM 1497 N N . LEU A 1 192 ? -14.277 -4.625 29.722 1.00 69.88 192 LEU A N 1
ATOM 1498 C CA . LEU A 1 192 ? -13.316 -3.986 28.829 1.00 69.88 192 LEU A CA 1
ATOM 1499 C C . LEU A 1 192 ? -12.964 -2.603 29.367 1.00 69.88 192 LEU A C 1
ATOM 1501 O O . LEU A 1 192 ? -13.819 -1.735 29.543 1.00 69.88 192 LEU A O 1
ATOM 1505 N N . THR A 1 193 ? -11.669 -2.385 29.563 1.00 71.31 193 THR A N 1
ATOM 1506 C CA . THR A 1 193 ? -11.132 -1.093 29.975 1.00 71.31 193 THR A CA 1
ATOM 1507 C C . THR A 1 193 ? -10.329 -0.498 28.828 1.00 71.31 193 THR A C 1
ATOM 1509 O O . THR A 1 193 ? -9.460 -1.154 28.254 1.00 71.31 193 THR A O 1
ATOM 1512 N N . ILE A 1 194 ? -10.632 0.746 28.462 1.00 71.81 194 ILE A N 1
ATOM 1513 C CA . ILE A 1 194 ? -9.894 1.462 27.421 1.00 71.81 194 ILE A CA 1
ATOM 1514 C C . ILE A 1 194 ? -8.859 2.337 28.117 1.00 71.81 194 ILE A C 1
ATOM 1516 O O . ILE A 1 194 ? -9.201 3.245 28.870 1.00 71.81 194 ILE A O 1
ATOM 1520 N N . ARG A 1 195 ? -7.580 2.029 27.886 1.00 75.94 195 ARG A N 1
ATOM 1521 C CA . ARG A 1 195 ? -6.450 2.779 28.454 1.00 75.94 195 ARG A CA 1
ATOM 1522 C C . ARG A 1 195 ? -6.004 3.918 27.547 1.00 75.94 195 ARG A C 1
ATOM 1524 O O . ARG A 1 195 ? -5.635 4.984 28.028 1.00 75.94 195 ARG A O 1
ATOM 1531 N N . THR A 1 196 ? -6.004 3.679 26.242 1.00 77.50 196 THR A N 1
ATOM 1532 C CA . THR A 1 196 ? -5.522 4.630 25.242 1.00 77.50 196 THR A CA 1
ATOM 1533 C C . THR A 1 196 ? -6.410 4.596 24.014 1.00 77.50 196 THR A C 1
ATOM 1535 O O . THR A 1 196 ? -6.740 3.511 23.536 1.00 77.50 196 THR A O 1
ATOM 1538 N N . ILE A 1 197 ? -6.740 5.767 23.481 1.00 78.44 197 ILE A N 1
ATOM 1539 C CA . ILE A 1 197 ? -7.410 5.934 22.191 1.00 78.44 197 ILE A CA 1
ATOM 1540 C C . ILE A 1 197 ? -6.469 6.731 21.300 1.00 78.44 197 ILE A C 1
ATOM 1542 O O . ILE A 1 197 ? -5.958 7.763 21.722 1.00 78.44 197 ILE A O 1
ATOM 1546 N N . GLY A 1 198 ? -6.215 6.238 20.093 1.00 79.50 198 GLY A N 1
ATOM 1547 C CA . GLY A 1 198 ? -5.393 6.921 19.102 1.00 79.50 198 GLY A CA 1
ATOM 1548 C C . GLY A 1 198 ? -6.195 7.167 17.836 1.00 79.50 198 GLY A C 1
ATOM 1549 O O . GLY A 1 198 ? -6.864 6.255 17.355 1.00 79.50 198 GLY A O 1
ATOM 1550 N N . ILE A 1 199 ? -6.114 8.376 17.294 1.00 79.38 199 ILE A N 1
ATOM 1551 C CA . ILE A 1 199 ? -6.653 8.715 15.979 1.00 79.38 199 ILE A CA 1
ATOM 1552 C C . ILE A 1 199 ? -5.500 9.180 15.107 1.00 79.38 199 ILE A C 1
ATOM 1554 O O . ILE A 1 199 ? -4.665 9.974 15.531 1.00 79.38 199 ILE A O 1
ATOM 1558 N N . TRP A 1 200 ? -5.452 8.673 13.881 1.00 83.75 200 TRP A N 1
ATOM 1559 C CA . TRP A 1 200 ? -4.532 9.155 12.866 1.00 83.75 200 TRP A CA 1
ATOM 1560 C C . TRP A 1 200 ? -5.290 10.013 11.859 1.00 83.75 200 TRP A C 1
ATOM 1562 O O . TRP A 1 200 ? -6.260 9.558 11.253 1.00 83.75 200 TRP A O 1
ATOM 1572 N N . LEU A 1 201 ? -4.834 11.250 11.699 1.00 80.62 201 LEU A N 1
ATOM 1573 C CA . LEU A 1 201 ? -5.323 12.204 10.720 1.00 80.62 201 LEU A CA 1
ATOM 1574 C C . LEU A 1 201 ? -4.373 12.217 9.517 1.00 80.62 201 LEU A C 1
ATOM 1576 O O . LEU A 1 201 ? -3.179 12.467 9.706 1.00 80.62 201 LEU A O 1
ATOM 1580 N N . PRO A 1 202 ? -4.860 11.957 8.291 1.00 77.94 202 PRO A N 1
ATOM 1581 C CA . PRO A 1 202 ? -4.027 12.025 7.099 1.00 77.94 202 PRO A CA 1
ATOM 1582 C C . PRO A 1 202 ? -3.599 13.473 6.790 1.00 77.94 202 PRO A C 1
ATOM 1584 O O . PRO A 1 202 ? -4.182 14.423 7.320 1.00 77.94 202 PRO A O 1
ATOM 1587 N N . PRO A 1 203 ? -2.592 13.670 5.917 1.00 80.06 203 PRO A N 1
ATOM 1588 C CA . PRO A 1 203 ? -2.165 15.006 5.510 1.00 80.06 203 PRO A CA 1
ATOM 1589 C C . PRO A 1 203 ? -3.342 15.860 5.007 1.00 80.06 203 PRO A C 1
ATOM 1591 O O . PRO A 1 203 ? -4.153 15.395 4.204 1.00 80.06 203 PRO A O 1
ATOM 1594 N N . GLY A 1 204 ? -3.419 17.114 5.461 1.00 76.19 204 GLY A N 1
ATOM 1595 C CA . GLY A 1 204 ? -4.496 18.052 5.111 1.00 76.19 204 GLY A CA 1
ATOM 1596 C C . GLY A 1 204 ? -5.684 18.068 6.078 1.00 76.19 204 GLY A C 1
ATOM 1597 O O . GLY A 1 204 ? -6.598 18.863 5.879 1.00 76.19 204 GLY A O 1
ATOM 1598 N N . PHE A 1 205 ? -5.659 17.232 7.118 1.00 74.00 205 PHE A N 1
ATOM 1599 C CA . PHE A 1 205 ? -6.554 17.322 8.269 1.00 74.00 205 PHE A CA 1
ATOM 1600 C C . PHE A 1 205 ? -5.783 17.909 9.448 1.00 74.00 205 PHE A C 1
ATOM 1602 O O . PHE A 1 205 ? -4.639 17.526 9.704 1.00 74.00 205 PHE A O 1
ATOM 1609 N N . ILE A 1 206 ? -6.412 18.836 10.157 1.00 69.12 206 ILE A N 1
ATOM 1610 C CA . ILE A 1 206 ? -5.867 19.450 11.365 1.00 69.12 206 ILE A CA 1
ATOM 1611 C C . ILE A 1 206 ? -6.779 19.111 12.539 1.00 69.12 206 ILE A C 1
ATOM 1613 O O . ILE A 1 206 ? -7.982 18.955 12.360 1.00 69.12 206 ILE A O 1
ATOM 1617 N N . ASP A 1 207 ? -6.213 18.952 13.734 1.00 70.81 207 ASP A N 1
ATOM 1618 C CA . ASP A 1 207 ? -7.040 18.935 14.938 1.00 70.81 207 ASP A CA 1
ATOM 1619 C C . ASP A 1 207 ? -7.362 20.380 15.309 1.00 70.81 207 ASP A C 1
ATOM 1621 O O . ASP A 1 207 ? -6.451 21.186 15.518 1.00 70.81 207 ASP A O 1
ATOM 1625 N N . TYR A 1 208 ? -8.647 20.706 15.394 1.00 65.12 208 TYR A N 1
ATOM 1626 C CA . TYR A 1 208 ? -9.084 21.974 15.946 1.00 65.12 208 TYR A CA 1
ATOM 1627 C C . TYR A 1 208 ? -9.259 21.791 17.451 1.00 65.12 208 TYR A C 1
ATOM 1629 O O . TYR A 1 208 ? -10.326 21.433 17.940 1.00 65.12 208 TYR A O 1
ATOM 1637 N N . SER A 1 209 ? -8.175 21.989 18.203 1.00 57.62 209 SER A N 1
ATOM 1638 C CA . SER A 1 209 ? -8.203 21.908 19.662 1.00 57.62 209 SER A CA 1
ATOM 1639 C C . SER A 1 209 ? -8.827 23.163 20.271 1.00 57.62 209 SER A C 1
ATOM 1641 O O . SER A 1 209 ? -8.165 23.904 21.002 1.00 57.62 209 SER A O 1
ATOM 1643 N N . ASP A 1 210 ? -10.091 23.434 19.966 1.00 54.00 210 ASP A N 1
ATOM 1644 C CA . ASP A 1 210 ? -10.878 24.279 20.847 1.00 54.00 210 ASP A CA 1
ATOM 1645 C C . ASP A 1 210 ? -11.273 23.459 22.095 1.00 54.00 210 ASP A C 1
ATOM 1647 O O . ASP A 1 210 ? -11.078 22.240 22.198 1.00 54.00 210 ASP A O 1
ATOM 1651 N N . THR A 1 211 ? -11.806 24.130 23.105 1.00 52.22 211 THR A N 1
ATOM 1652 C CA . THR A 1 211 ? -12.271 23.494 24.344 1.00 52.22 211 THR A CA 1
ATOM 1653 C C . THR A 1 211 ? -13.462 22.537 24.141 1.00 52.22 211 THR A C 1
ATOM 1655 O O . THR A 1 211 ? -13.956 21.986 25.126 1.00 52.22 211 THR A O 1
ATOM 1658 N N . SER A 1 212 ? -13.916 22.306 22.899 1.00 53.06 212 SER A N 1
ATOM 1659 C CA . SER A 1 212 ? -15.016 21.412 22.522 1.00 53.06 212 SER A CA 1
ATOM 1660 C C . SER A 1 212 ? -14.576 20.007 22.086 1.00 53.06 212 SER A C 1
ATOM 1662 O O . SER A 1 212 ? -15.443 19.155 21.864 1.00 53.06 212 SER A O 1
ATOM 1664 N N . ASN A 1 213 ? -13.265 19.711 22.075 1.00 58.34 213 ASN A N 1
ATOM 1665 C CA . ASN A 1 213 ? -12.711 18.352 21.970 1.00 58.34 213 ASN A CA 1
ATOM 1666 C C . ASN A 1 213 ? -13.028 17.524 23.226 1.00 58.34 213 ASN A C 1
ATOM 1668 O O . ASN A 1 213 ? -12.163 17.158 24.028 1.00 58.34 213 ASN A O 1
ATOM 1672 N N . VAL A 1 214 ? -14.313 17.255 23.422 1.00 64.31 214 VAL A N 1
ATOM 1673 C CA . VAL A 1 214 ? -14.833 16.558 24.579 1.00 64.31 214 VAL A CA 1
ATOM 1674 C C . VAL A 1 214 ? -15.027 15.108 24.214 1.00 64.31 214 VAL A C 1
ATOM 1676 O O . VAL A 1 214 ? -15.849 14.741 23.380 1.00 64.31 214 VAL A O 1
ATOM 1679 N N . ILE A 1 215 ? -14.271 14.274 24.902 1.00 67.88 215 ILE A N 1
ATOM 1680 C CA . ILE A 1 215 ? -14.544 12.857 24.966 1.00 67.88 215 ILE A CA 1
ATOM 1681 C C . ILE A 1 215 ? -15.851 12.693 25.757 1.00 67.88 215 ILE A C 1
ATOM 1683 O O . ILE A 1 215 ? -15.902 13.072 26.924 1.00 67.88 215 ILE A O 1
ATOM 1687 N N . GLN A 1 216 ? -16.913 12.157 25.157 1.00 69.94 216 GLN A N 1
ATOM 1688 C CA . GLN A 1 216 ? -18.159 11.863 25.883 1.00 69.94 216 GLN A CA 1
ATOM 1689 C C . GLN A 1 216 ? -18.255 10.381 26.210 1.00 69.94 216 GLN A C 1
ATOM 1691 O O . GLN A 1 216 ? -17.960 9.576 25.347 1.00 69.94 216 GLN A O 1
ATOM 1696 N N . VAL A 1 217 ? -18.685 10.033 27.421 1.00 67.62 217 VAL A N 1
ATOM 1697 C CA . VAL A 1 217 ? -18.951 8.670 27.899 1.00 67.62 217 VAL A CA 1
ATOM 1698 C C . VAL A 1 217 ? -20.436 8.531 28.171 1.00 67.62 217 VAL A C 1
ATOM 1700 O O . VAL A 1 217 ? -20.953 9.247 29.029 1.00 67.62 217 VAL A O 1
ATOM 1703 N N . ASN A 1 218 ? -21.129 7.624 27.477 1.00 68.44 218 ASN A N 1
ATOM 1704 C CA . ASN A 1 218 ? -22.579 7.429 27.636 1.00 68.44 218 ASN A CA 1
ATOM 1705 C C . ASN A 1 218 ? -23.369 8.760 27.588 1.00 68.44 218 ASN A C 1
ATOM 1707 O O . ASN A 1 218 ? -24.234 9.022 28.424 1.00 68.44 218 ASN A O 1
ATOM 1711 N N . GLY A 1 219 ? -23.011 9.646 26.650 1.00 68.31 219 GLY A N 1
ATOM 1712 C CA . GLY A 1 219 ? -23.646 10.960 26.473 1.00 68.31 219 GLY A CA 1
ATOM 1713 C C . GLY A 1 219 ? -23.258 12.031 27.502 1.00 68.31 219 GLY A C 1
ATOM 1714 O O . GLY A 1 219 ? -23.797 13.132 27.460 1.00 68.31 219 GLY A O 1
ATOM 1715 N N . SER A 1 220 ? -22.329 11.743 28.418 1.00 69.38 220 SER A N 1
ATOM 1716 C CA . SER A 1 220 ? -21.829 12.701 29.412 1.00 69.38 220 SER A CA 1
ATOM 1717 C C . SER A 1 220 ? -20.380 13.085 29.134 1.00 69.38 220 SER A C 1
ATOM 1719 O O . SER A 1 220 ? -19.549 12.227 28.856 1.00 69.38 220 SER A O 1
ATOM 1721 N N . ASN A 1 221 ? -20.043 14.370 29.249 1.00 73.56 221 ASN A N 1
ATOM 1722 C CA . ASN A 1 221 ? -18.675 14.853 29.054 1.00 73.56 221 ASN A CA 1
ATOM 1723 C C . ASN A 1 221 ? -17.707 14.184 30.046 1.00 73.56 221 ASN A C 1
ATOM 1725 O O . ASN A 1 221 ? -17.854 14.310 31.264 1.00 73.56 221 ASN A O 1
ATOM 1729 N N . TYR A 1 222 ? -16.693 13.493 29.532 1.00 69.31 222 TYR A N 1
ATOM 1730 C CA . TYR A 1 222 ? -15.666 12.840 30.331 1.00 69.31 222 TYR A CA 1
ATOM 1731 C C . TYR A 1 222 ? -14.621 13.867 30.772 1.00 69.31 222 TYR A C 1
ATOM 1733 O O . TYR A 1 222 ? -13.605 14.094 30.120 1.00 69.31 222 TYR A O 1
ATOM 1741 N N . ALA A 1 223 ? -14.897 14.530 31.895 1.00 59.25 223 ALA A N 1
ATOM 1742 C CA . ALA A 1 223 ? -14.121 15.675 32.369 1.00 59.25 223 ALA A CA 1
ATOM 1743 C C . ALA A 1 223 ? -12.803 15.322 33.096 1.00 59.25 223 ALA A C 1
ATOM 1745 O O . ALA A 1 223 ? -12.101 16.221 33.554 1.00 59.25 223 ALA A O 1
ATOM 1746 N N . SER A 1 224 ? -12.432 14.044 33.246 1.00 52.16 224 SER A N 1
ATOM 1747 C CA . SER A 1 224 ? -11.345 13.661 34.159 1.00 52.16 224 SER A CA 1
ATOM 1748 C C . SER A 1 224 ? -10.101 13.111 33.458 1.00 52.16 224 SER A C 1
ATOM 1750 O O . SER A 1 224 ? -9.978 11.914 33.197 1.00 52.16 224 SER A O 1
ATOM 1752 N N . SER A 1 225 ? -9.098 13.980 33.311 1.00 55.38 225 SER A N 1
ATOM 1753 C CA . SER A 1 225 ? -7.669 13.630 33.265 1.00 55.38 225 SER A CA 1
ATOM 1754 C C . SER A 1 225 ? -7.216 12.690 32.136 1.00 55.38 225 SER A C 1
ATOM 1756 O O . SER A 1 225 ? -6.390 11.808 32.354 1.00 55.38 225 SER A O 1
ATOM 1758 N N . ALA A 1 226 ? -7.744 12.860 30.925 1.00 65.44 226 ALA A N 1
ATOM 1759 C CA . ALA A 1 226 ? -7.108 12.271 29.753 1.00 65.44 226 ALA A CA 1
ATOM 1760 C C . ALA A 1 226 ? -5.857 13.097 29.404 1.00 65.44 226 ALA A C 1
ATOM 1762 O O . ALA A 1 226 ? -5.980 14.299 29.168 1.00 65.44 226 ALA A O 1
ATOM 1763 N N . SER A 1 227 ? -4.660 12.502 29.383 1.00 74.94 227 SER A N 1
ATOM 1764 C CA . SER A 1 227 ? -3.502 13.187 28.797 1.00 74.94 227 SER A CA 1
ATOM 1765 C C . SER A 1 227 ? -3.552 13.018 27.283 1.00 74.94 227 SER A C 1
ATOM 1767 O O . SER A 1 227 ? -3.651 11.904 26.771 1.00 74.94 227 SER A O 1
ATOM 1769 N N . ARG A 1 228 ? -3.536 14.139 26.563 1.00 80.31 228 ARG A N 1
ATOM 1770 C CA . ARG A 1 228 ? -3.525 14.174 25.101 1.00 80.31 228 ARG A CA 1
ATOM 1771 C C . ARG A 1 228 ? -2.106 14.461 24.626 1.00 80.31 228 ARG A C 1
ATOM 1773 O O . ARG A 1 228 ? -1.477 15.393 25.121 1.00 80.31 228 ARG A O 1
ATOM 1780 N N . SER A 1 229 ? -1.612 13.684 23.673 1.00 84.81 229 SER A N 1
ATOM 1781 C CA . SER A 1 229 ? -0.348 13.948 22.986 1.00 84.81 229 SER A CA 1
ATOM 1782 C C . SER A 1 229 ? -0.533 13.866 21.480 1.00 84.81 229 SER A C 1
ATOM 1784 O O . SER A 1 229 ? -1.231 12.981 20.989 1.00 84.81 229 SER A O 1
ATOM 1786 N N . GLU A 1 230 ? 0.147 14.741 20.756 1.00 86.44 230 GLU A N 1
ATOM 1787 C CA . GLU A 1 230 ? 0.210 14.717 19.300 1.00 86.44 230 GLU A CA 1
ATOM 1788 C C . GLU A 1 230 ? 1.601 14.292 18.849 1.00 86.44 230 GLU A C 1
ATOM 1790 O O . GLU A 1 230 ? 2.606 14.655 19.462 1.00 86.44 230 GLU A O 1
ATOM 1795 N N . SER A 1 231 ? 1.665 13.528 17.767 1.00 87.94 231 SER A N 1
ATOM 1796 C CA . SER A 1 231 ? 2.927 13.153 17.138 1.00 87.94 231 SER A CA 1
ATOM 1797 C C . SER A 1 231 ? 2.765 13.059 15.621 1.00 87.94 231 SER A C 1
ATOM 1799 O O . SER A 1 231 ? 1.722 12.603 15.149 1.00 87.94 231 SER A O 1
ATOM 1801 N N . PRO A 1 232 ? 3.769 13.471 14.833 1.00 89.06 232 PRO A N 1
ATOM 1802 C CA . PRO A 1 232 ? 3.747 13.254 13.393 1.00 89.06 232 PRO A CA 1
ATOM 1803 C C . PRO A 1 232 ? 3.807 11.750 13.090 1.00 89.06 232 PRO A C 1
ATOM 1805 O O . PRO A 1 232 ? 4.643 11.035 13.643 1.00 89.06 232 PRO A O 1
ATOM 1808 N N . ASN A 1 233 ? 2.938 11.262 12.200 1.00 84.25 233 ASN A N 1
ATOM 1809 C CA . ASN A 1 233 ? 2.918 9.857 11.788 1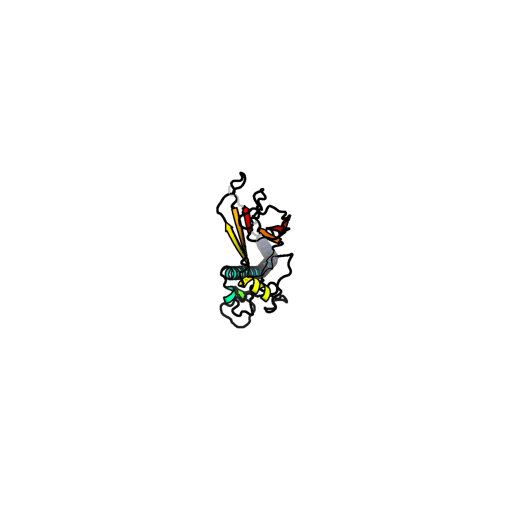.00 84.25 233 ASN A CA 1
ATOM 1810 C C . ASN A 1 233 ? 2.499 9.710 10.318 1.00 84.25 233 ASN A C 1
ATOM 1812 O O . ASN A 1 233 ? 1.443 10.199 9.921 1.00 84.25 233 ASN A O 1
ATOM 1816 N N . ALA A 1 234 ? 3.312 9.014 9.516 1.00 82.62 234 ALA A N 1
ATOM 1817 C CA . ALA A 1 234 ? 3.032 8.704 8.107 1.00 82.62 234 ALA A CA 1
ATOM 1818 C C . ALA A 1 234 ? 2.602 9.920 7.244 1.00 82.62 234 ALA A C 1
ATOM 1820 O O . ALA A 1 234 ? 1.697 9.820 6.419 1.00 82.62 234 ALA A O 1
ATOM 1821 N N . GLY A 1 235 ? 3.230 11.084 7.454 1.00 82.44 235 GLY A N 1
ATOM 1822 C CA . GLY A 1 235 ? 2.916 12.331 6.737 1.00 82.44 235 GLY A CA 1
ATOM 1823 C C . GLY A 1 235 ? 1.680 13.086 7.246 1.00 82.44 235 GLY A C 1
ATOM 1824 O O . GLY A 1 235 ? 1.407 14.180 6.764 1.00 82.44 235 GLY A O 1
ATOM 1825 N N . GLY A 1 236 ? 0.958 12.527 8.218 1.00 86.19 236 GLY A N 1
ATOM 1826 C CA . GLY A 1 236 ? -0.151 13.165 8.923 1.00 86.19 236 GLY A CA 1
ATOM 1827 C C . GLY A 1 236 ? 0.137 13.360 10.416 1.00 86.19 236 GLY A C 1
ATOM 1828 O O . GLY A 1 236 ? 1.293 13.311 10.852 1.00 86.19 236 GLY A O 1
ATOM 1829 N N . THR A 1 237 ? -0.921 13.527 11.208 1.00 83.38 237 THR A N 1
ATOM 1830 C CA . THR A 1 237 ? -0.846 13.755 12.660 1.00 83.38 237 THR A CA 1
ATOM 1831 C C . THR A 1 237 ? -1.556 12.629 13.402 1.00 83.38 237 THR A C 1
ATOM 1833 O O . THR A 1 237 ? -2.730 12.363 13.172 1.00 83.38 237 THR A O 1
ATOM 1836 N N . ALA A 1 238 ? -0.855 11.949 14.305 1.00 84.25 238 ALA A N 1
ATOM 1837 C CA . ALA A 1 238 ? -1.454 11.013 15.246 1.00 84.25 238 ALA A CA 1
ATOM 1838 C C . ALA A 1 238 ? -1.746 11.722 16.570 1.00 84.25 238 ALA A C 1
ATOM 1840 O O . ALA A 1 238 ? -0.847 12.289 17.192 1.00 84.25 238 ALA A O 1
ATOM 1841 N N . ILE A 1 239 ? -2.995 11.647 17.012 1.00 83.19 239 ILE A N 1
ATOM 1842 C CA . ILE A 1 239 ? -3.469 12.166 18.289 1.00 83.19 239 ILE A CA 1
ATOM 1843 C C . ILE A 1 239 ? -3.722 10.972 19.198 1.00 83.19 239 ILE A C 1
ATOM 1845 O O . ILE A 1 239 ? -4.431 10.039 18.828 1.00 83.19 239 ILE A O 1
ATOM 1849 N N . LEU A 1 240 ? -3.137 10.991 20.388 1.00 83.44 240 LEU A N 1
ATOM 1850 C CA . LEU A 1 240 ? -3.257 9.932 21.376 1.00 83.44 240 LEU A CA 1
ATOM 1851 C C . LEU A 1 240 ? -3.840 10.509 22.663 1.00 83.44 240 LEU A C 1
ATOM 1853 O O . LEU A 1 240 ? -3.266 11.417 23.257 1.00 83.44 240 LEU A O 1
ATOM 1857 N N . TRP A 1 241 ? -4.947 9.941 23.123 1.00 81.44 241 TRP A N 1
ATOM 1858 C CA . TRP A 1 241 ? -5.517 10.190 24.439 1.00 81.44 241 TRP A CA 1
ATOM 1859 C C . TRP A 1 241 ? -5.210 9.007 25.350 1.00 81.44 241 TRP A C 1
ATOM 1861 O O . TRP A 1 241 ? -5.560 7.867 25.045 1.00 81.44 241 TRP A O 1
ATOM 1871 N N . THR A 1 242 ? -4.579 9.273 26.489 1.00 80.50 242 THR A N 1
ATOM 1872 C CA . THR A 1 242 ? -4.368 8.294 27.559 1.00 80.50 242 THR A CA 1
ATOM 1873 C C . THR A 1 242 ? -5.352 8.577 28.680 1.00 80.50 242 THR A C 1
ATOM 1875 O O . THR A 1 242 ? -5.354 9.664 29.249 1.00 80.50 242 THR A O 1
ATOM 1878 N N . LEU A 1 243 ? -6.201 7.605 28.993 1.00 76.75 243 LEU A N 1
ATOM 1879 C CA . LEU A 1 243 ? -7.279 7.730 29.965 1.00 76.75 243 LEU A CA 1
ATOM 1880 C C . LEU A 1 243 ? -6.811 7.217 31.332 1.00 76.75 243 LEU A C 1
ATOM 1882 O O . LEU A 1 243 ? -6.316 6.096 31.451 1.00 76.75 243 LEU A O 1
ATOM 1886 N N . ASN A 1 244 ? -6.998 8.021 32.381 1.00 65.31 244 ASN A N 1
ATOM 1887 C CA . ASN A 1 244 ? -6.604 7.647 33.745 1.00 65.31 244 ASN A CA 1
ATOM 1888 C C . ASN A 1 244 ? -7.591 6.692 34.442 1.00 65.31 244 ASN A C 1
ATOM 1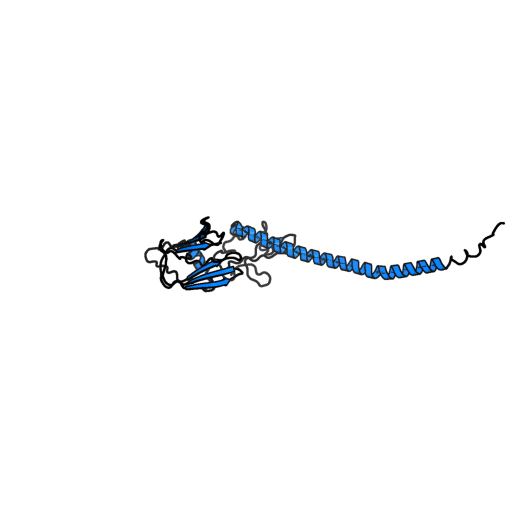890 O O . ASN A 1 244 ? -7.218 6.054 35.427 1.00 65.31 244 ASN A O 1
ATOM 1894 N N . ARG A 1 245 ? -8.849 6.610 33.976 1.00 57.84 245 ARG A N 1
ATOM 1895 C CA . ARG A 1 245 ? -9.902 5.723 34.508 1.00 57.84 245 ARG A CA 1
ATOM 1896 C C . ARG A 1 245 ? -10.872 5.255 33.411 1.00 57.84 245 ARG A C 1
ATOM 1898 O O . ARG A 1 245 ? -10.918 5.818 32.324 1.00 57.84 245 ARG A O 1
ATOM 1905 N N . ILE A 1 246 ? -11.580 4.178 33.739 1.00 57.19 246 ILE A N 1
ATOM 1906 C CA . ILE A 1 246 ? -12.436 3.322 32.904 1.00 57.19 246 ILE A CA 1
ATOM 1907 C C . ILE A 1 246 ? -13.802 3.986 32.685 1.00 57.19 246 ILE A C 1
ATOM 1909 O O . ILE A 1 246 ? -14.372 4.427 33.677 1.00 57.19 246 ILE A O 1
ATOM 1913 N N . CYS A 1 247 ? -14.343 3.995 31.457 1.00 48.25 247 CYS A N 1
ATOM 1914 C CA . CYS A 1 247 ? -15.785 3.825 31.187 1.00 48.25 247 CYS A CA 1
ATOM 1915 C C . CYS A 1 247 ? -16.113 3.747 29.679 1.00 48.25 247 CYS A C 1
ATOM 1917 O O . CYS A 1 247 ? -15.257 3.975 28.833 1.00 48.25 247 CYS A O 1
ATOM 1919 N N . LEU A 1 248 ? -17.350 3.335 29.378 1.00 48.06 248 LEU A N 1
ATOM 1920 C CA . LEU A 1 248 ? -17.849 2.862 28.082 1.00 48.06 248 LEU A CA 1
ATOM 1921 C C . LEU A 1 248 ? -18.595 3.926 27.258 1.00 48.06 248 LEU A C 1
ATOM 1923 O O . LEU A 1 248 ? -19.318 4.750 27.805 1.00 48.06 248 LEU A O 1
ATOM 1927 N N . VAL A 1 249 ? -18.472 3.775 25.935 1.00 42.25 249 VAL A N 1
ATOM 1928 C CA . VAL A 1 249 ? -19.111 4.517 24.832 1.00 42.25 249 VAL A CA 1
ATOM 1929 C C . VAL A 1 249 ? -18.574 5.919 24.611 1.00 42.25 249 VAL A C 1
ATOM 1931 O O . VAL A 1 249 ? -18.975 6.839 25.308 1.00 42.25 249 VAL A O 1
ATOM 1934 N N . TRP A 1 250 ? -17.716 6.072 23.601 1.00 46.75 250 TRP A N 1
ATOM 1935 C CA . TRP A 1 250 ? -17.016 7.325 23.318 1.00 46.75 250 TRP A CA 1
ATOM 1936 C C . TRP A 1 250 ? -17.568 8.022 22.090 1.00 46.75 250 TRP A C 1
ATOM 1938 O O . TRP A 1 250 ? -17.764 7.348 21.089 1.00 46.75 250 TRP A O 1
ATOM 1948 N N . VAL A 1 251 ? -17.742 9.341 22.151 1.00 39.06 251 VAL A N 1
ATOM 1949 C CA . VAL A 1 251 ? -17.931 10.213 20.984 1.00 39.06 251 VAL A CA 1
ATOM 1950 C C . VAL A 1 251 ? -16.743 11.172 20.901 1.00 39.06 251 VAL A C 1
ATOM 1952 O O . VAL A 1 251 ? -16.475 11.884 21.869 1.00 39.06 251 VAL A O 1
ATOM 1955 N N . ILE A 1 252 ? -16.017 11.177 19.778 1.00 48.50 252 ILE A N 1
ATOM 1956 C CA . ILE A 1 252 ? -14.911 12.111 19.508 1.00 48.50 252 ILE A CA 1
ATOM 1957 C C . ILE A 1 252 ? -15.308 13.026 18.360 1.00 48.50 252 ILE A C 1
ATOM 1959 O O . ILE A 1 252 ? -15.603 12.548 17.271 1.00 48.50 252 ILE A O 1
ATOM 1963 N N . THR A 1 253 ? -15.296 14.331 18.614 1.00 41.31 253 THR A N 1
ATOM 1964 C CA . THR A 1 253 ? -15.496 15.370 17.602 1.00 41.31 253 THR A CA 1
ATOM 1965 C C . THR A 1 253 ? -14.147 15.770 16.991 1.00 41.31 253 THR A C 1
ATOM 1967 O O . THR A 1 253 ? -13.218 16.042 17.738 1.00 41.31 253 THR A O 1
ATOM 1970 N N . ILE A 1 254 ? -14.029 15.797 15.663 1.00 46.69 254 ILE A N 1
ATOM 1971 C CA . ILE A 1 254 ? -12.862 16.283 14.902 1.00 46.69 254 ILE A CA 1
ATOM 1972 C C . ILE A 1 254 ? -13.368 17.270 13.855 1.00 46.69 254 ILE A C 1
ATOM 1974 O O . ILE A 1 254 ? -14.431 17.049 13.288 1.00 46.69 254 ILE A O 1
ATOM 1978 N N . ILE A 1 255 ? -12.640 18.344 13.579 1.00 46.72 255 ILE A N 1
ATOM 1979 C CA . ILE A 1 255 ? -13.078 19.396 12.656 1.00 46.72 255 ILE A CA 1
ATOM 1980 C C . ILE A 1 255 ? -12.114 19.434 11.464 1.00 46.72 255 ILE A C 1
ATOM 1982 O O . ILE A 1 255 ? -10.908 19.330 11.656 1.00 46.72 255 ILE A O 1
ATOM 1986 N N . ARG A 1 256 ? -12.639 19.499 10.235 1.00 43.94 256 ARG A N 1
ATOM 1987 C CA . ARG A 1 256 ? -11.828 19.642 9.011 1.00 43.94 256 ARG A CA 1
ATOM 1988 C C . ARG A 1 256 ? -11.303 21.058 8.816 1.00 43.94 256 ARG A C 1
ATOM 1990 O O . ARG A 1 256 ? -12.090 21.979 9.073 1.00 43.94 256 ARG A O 1
#

pLDDT: mean 72.71, std 14.96, range [36.84, 97.69]

Radius of gyration: 36.2 Å; chains: 1; bounding box: 66×76×115 Å

Sequence (256 aa):
MKYSLPSRLMRRQRGQALISILVFIAIGAIILTPVLNYIGTSLIVGEVFQEKTDDYYSADAGIVDAQWQIKNDRLSIVFPSPNYYNQYNFGTPTWGATVEGKKGWYYPSDVGNYNGSHKAEINDRNVAVRIMNLWAPSNITVPSAATAQSIAENYKLIVTGNDTGQLDTSGDSSGRKYEISITYYPEAGENLTIRTIGIWLPPGFIDYSDTSNVIQVNGSNYASSASRSESPNAGGTAILWTLNRICLVWVITIIR

Foldseek 3Di:
DDDDDDPPPPPPCPVVVVVVVVVVVVVVVVVVVVVVVVVVVVVVVVVVVVVVVVQVVQQVVQVVVVVVCVVVVVVCVQQVDCLQDQLLDQDQRPDDDQDPNGGFRWGALDPPDPDPDSFRQDVNDTYTDGDHHHDPDPPDDRDHSVVSCCVVVVPQKDKDKDFPQDQPPVPDDRKTKMKIKIAGDDDPPDDDFDFKDKDWDAPPFDFPPDVPQFWAAPNHGPPDDWDWDWDDDPRTIMIMTGDPDGGGMTIGIGID